Protein AF-A0A523NU94-F1 (afdb_monomer_lite)

Sequence (278 aa):
TSQVTTGNETTGLAQFLGLNNLLTLNTNYVDYTASPQTSATTALGLAGNLTIDFPGATTVVPYAAGDTLTDIAANITAAMAAQNITASVLNENGKFRLTLTDSDGDNFFITDSSTLVSSLNLHTGKIGAAARVGLRADILANPNLLSTAQLSGAATLTVGEFVLAAGDSTGVTALAEAFTKGQSFAAAGALPVVTSRLAGYAASIVSLNSTQAANYEAQFEIQEGYKEAIKARSSAISDVNIDEEMSTLLVLQNAYQAAARVSQAVSQMMDVLVNIIT

Structure (mmCIF, N/CA/C/O backbone):
data_AF-A0A523NU94-F1
#
_entry.id   AF-A0A523NU94-F1
#
loop_
_atom_site.group_PDB
_atom_site.id
_atom_site.type_symbol
_atom_site.label_atom_id
_atom_site.label_alt_id
_atom_site.label_comp_id
_atom_site.label_asym_id
_atom_site.label_entity_id
_atom_site.label_seq_id
_atom_site.pdbx_PDB_ins_code
_atom_site.Cartn_x
_atom_site.Cartn_y
_atom_site.Cartn_z
_atom_site.occupancy
_atom_site.B_iso_or_equiv
_atom_site.auth_seq_id
_atom_site.auth_comp_id
_atom_site.auth_asym_id
_atom_site.auth_atom_id
_atom_site.pdbx_PDB_model_num
ATOM 1 N N . THR A 1 1 ? -6.704 8.327 -14.886 1.00 38.69 1 THR A N 1
ATOM 2 C CA . THR A 1 1 ? -6.511 7.193 -15.812 1.00 38.69 1 THR A CA 1
ATOM 3 C C . THR A 1 1 ? -6.384 7.760 -17.213 1.00 38.69 1 THR A C 1
ATOM 5 O O . THR A 1 1 ? -7.388 8.081 -17.828 1.00 38.69 1 THR A O 1
ATOM 8 N N . SER A 1 2 ? -5.157 8.012 -17.682 1.00 38.06 2 SER A N 1
ATOM 9 C CA . SER A 1 2 ? -4.941 8.570 -19.026 1.00 38.06 2 SER A CA 1
ATOM 10 C C . SER A 1 2 ? -5.245 7.511 -20.084 1.00 38.06 2 SER A C 1
ATOM 12 O O . SER A 1 2 ? -4.411 6.650 -20.349 1.00 38.06 2 SER A O 1
ATOM 14 N N . GLN A 1 3 ? -6.445 7.563 -20.656 1.00 32.72 3 GLN A N 1
ATOM 15 C CA . GLN A 1 3 ? -6.790 6.895 -21.909 1.00 32.72 3 GLN A CA 1
ATOM 16 C C . GLN A 1 3 ? -6.683 7.921 -23.037 1.00 32.72 3 GLN A C 1
ATOM 18 O O . GLN A 1 3 ? -7.242 9.011 -22.937 1.00 32.72 3 GLN A O 1
ATOM 23 N N . VAL A 1 4 ? -5.970 7.571 -24.105 1.00 41.69 4 VAL A N 1
ATOM 24 C CA . VAL A 1 4 ? -5.990 8.312 -25.369 1.00 41.69 4 VAL A CA 1
ATOM 25 C C . VAL A 1 4 ? -6.665 7.393 -26.377 1.00 41.69 4 VAL A C 1
ATOM 27 O O . VAL A 1 4 ? -6.189 6.292 -26.632 1.00 41.69 4 VAL A O 1
ATOM 30 N N . THR A 1 5 ? -7.821 7.809 -26.887 1.00 33.75 5 THR A N 1
ATOM 31 C CA . THR A 1 5 ? -8.601 7.017 -27.847 1.00 33.75 5 THR A CA 1
ATOM 32 C C . THR A 1 5 ? -7.965 7.142 -29.227 1.00 33.75 5 THR A C 1
ATOM 34 O O . THR A 1 5 ? -7.803 8.251 -29.731 1.00 33.75 5 THR A O 1
ATOM 37 N N . THR A 1 6 ? -7.600 6.022 -29.852 1.00 42.88 6 THR A N 1
ATOM 38 C CA . THR A 1 6 ? -7.249 5.967 -31.280 1.00 42.88 6 THR A CA 1
ATOM 39 C C . THR A 1 6 ? -8.109 4.882 -31.930 1.00 42.88 6 THR A C 1
ATOM 41 O O . THR A 1 6 ? -7.807 3.699 -31.828 1.00 42.88 6 THR A O 1
ATOM 44 N N . GLY A 1 7 ? -9.224 5.275 -32.552 1.00 61.69 7 GLY A N 1
ATOM 45 C CA . GLY A 1 7 ? -10.214 4.333 -33.094 1.00 61.69 7 GLY A CA 1
ATOM 46 C C . GLY A 1 7 ? -11.095 3.678 -32.017 1.00 61.69 7 GLY A C 1
ATOM 47 O O . GLY A 1 7 ? -11.402 4.306 -31.009 1.00 61.69 7 GLY A O 1
ATOM 48 N N . ASN A 1 8 ? -11.514 2.426 -32.244 1.00 42.25 8 ASN A N 1
ATOM 49 C CA . ASN A 1 8 ? -12.409 1.662 -31.355 1.00 42.25 8 ASN A CA 1
ATOM 50 C C . ASN A 1 8 ? -11.689 0.892 -30.228 1.00 42.25 8 ASN A C 1
ATOM 52 O O . ASN A 1 8 ? -12.353 0.275 -29.399 1.00 42.25 8 ASN A O 1
ATOM 56 N N . GLU A 1 9 ? -10.357 0.915 -30.184 1.00 44.19 9 GLU A N 1
ATOM 57 C CA . GLU A 1 9 ? -9.555 0.162 -29.215 1.00 44.19 9 GLU A CA 1
ATOM 58 C C . GLU A 1 9 ? -9.042 1.097 -28.113 1.00 44.19 9 GLU A C 1
ATOM 60 O O . GLU A 1 9 ? -8.291 2.051 -28.347 1.00 44.19 9 GLU A O 1
ATOM 65 N N . THR A 1 10 ? -9.452 0.824 -26.876 1.00 44.56 10 THR A N 1
ATOM 66 C CA . THR A 1 10 ? -8.999 1.580 -25.707 1.00 44.56 10 THR A CA 1
ATOM 67 C C . THR A 1 10 ? -7.648 1.033 -25.272 1.00 44.56 10 THR A C 1
ATOM 69 O O . THR A 1 10 ? -7.568 0.080 -24.501 1.00 44.56 10 THR A O 1
ATOM 72 N N . THR A 1 11 ? -6.574 1.626 -25.786 1.00 51.62 11 THR A N 1
ATOM 73 C CA . THR A 1 11 ? -5.218 1.111 -25.576 1.00 51.62 11 THR A CA 1
ATOM 74 C C . THR A 1 11 ? -4.423 2.001 -24.618 1.00 51.62 11 THR A C 1
ATOM 76 O O . THR A 1 11 ? -4.582 3.221 -24.603 1.00 51.62 11 THR A O 1
ATOM 79 N N . GLY A 1 12 ? -3.592 1.401 -23.758 1.00 53.06 12 GLY A N 1
ATOM 80 C CA . GLY A 1 12 ? -2.802 2.138 -22.765 1.00 53.06 12 GLY A CA 1
ATOM 81 C C . GLY A 1 12 ? -1.677 2.980 -23.387 1.00 53.06 12 GLY A C 1
ATOM 82 O O . GLY A 1 12 ? -1.225 2.707 -24.497 1.00 53.06 12 GLY A O 1
ATOM 83 N N . LEU A 1 13 ? -1.163 3.970 -22.644 1.00 55.19 13 LEU A N 1
ATOM 84 C CA . LEU A 1 13 ? -0.061 4.855 -23.071 1.00 55.19 13 LEU A CA 1
ATOM 85 C C . LEU A 1 13 ? 1.178 4.086 -23.577 1.00 55.19 13 LEU A C 1
ATOM 87 O O . LEU A 1 13 ? 1.824 4.515 -24.528 1.00 55.19 13 LEU A O 1
ATOM 91 N N . ALA A 1 14 ? 1.485 2.931 -22.977 1.00 53.50 14 ALA A N 1
ATOM 92 C CA . ALA A 1 14 ? 2.587 2.072 -23.407 1.00 53.50 14 ALA A CA 1
ATOM 93 C C . ALA A 1 14 ? 2.363 1.481 -24.808 1.00 53.50 14 ALA A C 1
ATOM 95 O O . ALA A 1 14 ? 3.312 1.361 -25.572 1.00 53.50 14 ALA A O 1
ATOM 96 N N . GLN A 1 15 ? 1.122 1.178 -25.190 1.00 49.94 15 GLN A N 1
ATOM 97 C CA . GLN A 1 15 ? 0.826 0.682 -26.531 1.00 49.94 15 GLN A CA 1
ATOM 98 C C . GLN A 1 15 ? 0.789 1.806 -27.569 1.00 49.94 15 GLN A C 1
ATOM 100 O O . GLN A 1 15 ? 1.246 1.604 -28.689 1.00 49.94 15 GLN A O 1
ATOM 105 N N . PHE A 1 16 ? 0.342 3.004 -27.180 1.00 52.06 16 PHE A N 1
ATOM 106 C CA . PHE A 1 16 ? 0.423 4.200 -28.026 1.00 52.06 16 PHE A CA 1
ATOM 107 C C . PHE A 1 16 ? 1.875 4.576 -28.367 1.00 52.06 16 PHE A C 1
ATOM 109 O O . PHE A 1 16 ? 2.172 4.971 -29.489 1.00 52.06 16 PHE A O 1
ATOM 116 N N . LEU A 1 17 ? 2.794 4.409 -27.412 1.00 57.19 17 LEU A N 1
ATOM 117 C CA . LEU A 1 17 ? 4.222 4.678 -27.601 1.00 57.19 17 LEU A CA 1
ATOM 118 C C . LEU A 1 17 ? 5.015 3.464 -28.133 1.00 57.19 17 LEU A C 1
ATOM 120 O O . LEU A 1 17 ? 6.237 3.540 -28.224 1.00 57.19 17 LEU A O 1
ATOM 124 N N . GLY A 1 18 ? 4.362 2.334 -28.443 1.00 59.22 18 GLY A N 1
ATOM 125 C CA . GLY A 1 18 ? 5.040 1.101 -28.880 1.00 59.22 18 GLY A CA 1
ATOM 126 C C . GLY A 1 18 ? 5.925 0.437 -27.811 1.00 59.22 18 GLY A C 1
ATOM 127 O O . GLY A 1 18 ? 6.697 -0.471 -28.109 1.00 59.22 18 GLY A O 1
ATOM 128 N N . LEU A 1 19 ? 5.808 0.860 -26.551 1.00 64.69 19 LEU A N 1
ATOM 129 C CA . LEU A 1 19 ? 6.608 0.409 -25.410 1.00 64.69 19 LEU A CA 1
ATOM 130 C C . LEU A 1 19 ? 6.111 -0.900 -24.779 1.00 64.69 19 LEU A C 1
ATOM 132 O O . LEU A 1 19 ? 6.750 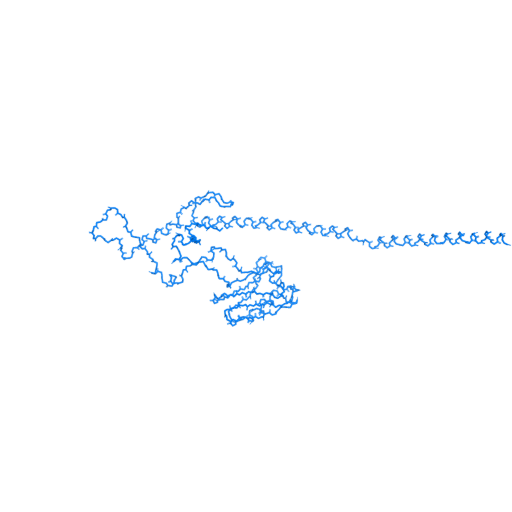-1.382 -23.849 1.00 64.69 19 LEU A O 1
ATOM 136 N N . ASN A 1 20 ? 5.032 -1.513 -25.281 1.00 56.62 20 ASN A N 1
ATOM 137 C CA . ASN A 1 20 ? 4.560 -2.834 -24.822 1.00 56.62 20 ASN A CA 1
ATOM 138 C C . ASN A 1 20 ? 5.626 -3.939 -24.940 1.00 56.62 20 ASN A C 1
ATOM 140 O O . ASN A 1 20 ? 5.572 -4.930 -24.219 1.00 56.62 20 ASN A O 1
ATOM 144 N N . ASN A 1 21 ? 6.611 -3.761 -25.826 1.00 64.31 21 ASN A N 1
ATOM 145 C CA . ASN A 1 21 ? 7.736 -4.682 -25.989 1.00 64.31 21 ASN A CA 1
ATOM 146 C C . ASN A 1 21 ? 8.936 -4.355 -25.088 1.00 64.31 21 ASN A C 1
ATOM 148 O O . ASN A 1 21 ? 9.977 -4.994 -25.208 1.00 64.31 21 ASN A O 1
ATOM 152 N N . LEU A 1 22 ? 8.821 -3.383 -24.185 1.00 69.81 22 LEU A N 1
ATOM 153 C CA . LEU A 1 22 ? 9.871 -3.038 -23.227 1.00 69.81 22 LEU A CA 1
ATOM 154 C C . LEU A 1 22 ? 9.325 -3.027 -21.800 1.00 69.81 22 LEU A C 1
ATOM 156 O O . LEU A 1 22 ? 9.913 -3.639 -20.915 1.00 69.81 22 LEU A O 1
ATOM 160 N N . LEU A 1 23 ? 8.188 -2.369 -21.588 1.00 71.06 23 LEU A N 1
ATOM 161 C CA . LEU A 1 23 ? 7.597 -2.159 -20.276 1.00 71.06 23 LEU A CA 1
ATOM 162 C C . LEU A 1 23 ? 6.360 -3.039 -20.096 1.00 71.06 23 LEU A C 1
ATOM 164 O O . LEU A 1 23 ? 5.432 -2.985 -20.903 1.00 71.06 23 LEU A O 1
ATOM 168 N N . THR A 1 24 ? 6.323 -3.805 -19.011 1.00 68.69 24 THR A N 1
ATOM 169 C CA . THR A 1 24 ? 5.153 -4.586 -18.594 1.00 68.69 24 THR A CA 1
ATOM 170 C C . THR A 1 24 ? 4.514 -3.939 -17.376 1.00 68.69 24 THR A C 1
ATOM 172 O O . THR A 1 24 ? 5.216 -3.539 -16.448 1.00 68.69 24 THR A O 1
ATOM 175 N N . LEU A 1 25 ? 3.183 -3.857 -17.356 1.00 62.28 25 LEU A N 1
ATOM 176 C CA . LEU A 1 25 ? 2.439 -3.502 -16.150 1.00 62.28 25 LEU A CA 1
ATOM 177 C C . LEU A 1 25 ? 2.167 -4.776 -15.360 1.00 62.28 25 LEU A C 1
ATOM 179 O O . LEU A 1 25 ? 1.301 -5.568 -15.722 1.00 62.28 25 LEU A O 1
ATOM 183 N N . ASN A 1 26 ? 2.918 -4.961 -14.286 1.00 59.03 26 ASN A N 1
ATOM 184 C CA . ASN A 1 26 ? 2.778 -6.090 -13.396 1.00 59.03 26 ASN A CA 1
ATOM 185 C C . ASN A 1 26 ? 1.606 -5.833 -12.438 1.00 59.03 26 ASN A C 1
ATOM 187 O O . ASN A 1 26 ? 1.737 -5.139 -11.426 1.00 59.03 26 ASN A O 1
ATOM 191 N N . THR A 1 27 ? 0.415 -6.319 -12.782 1.00 60.12 27 THR A N 1
ATOM 192 C CA . THR A 1 27 ? -0.725 -6.374 -11.855 1.00 60.12 27 THR A CA 1
ATOM 193 C C . THR A 1 27 ? -0.701 -7.701 -11.115 1.00 60.12 27 THR A C 1
ATOM 195 O O . THR A 1 27 ? -1.614 -8.509 -11.260 1.00 60.12 27 THR A O 1
ATOM 198 N N . ASN A 1 28 ? 0.367 -7.928 -10.358 1.00 70.06 28 ASN A N 1
ATOM 199 C CA . ASN A 1 28 ? 0.502 -9.147 -9.580 1.00 70.06 28 ASN A CA 1
ATOM 200 C C . ASN A 1 28 ? -0.199 -8.988 -8.231 1.00 70.06 28 ASN A C 1
ATOM 202 O O . ASN A 1 28 ? -0.085 -7.952 -7.570 1.00 70.06 28 ASN A O 1
ATOM 206 N N . TYR A 1 29 ? -0.937 -10.023 -7.848 1.00 81.38 29 TYR A N 1
ATOM 207 C CA . TYR A 1 29 ? -1.581 -10.201 -6.548 1.00 81.38 29 TYR A CA 1
ATOM 208 C C . TYR A 1 29 ? -0.678 -11.068 -5.664 1.00 81.38 29 TYR A C 1
ATOM 210 O O . TYR A 1 29 ? -1.108 -12.063 -5.098 1.00 81.38 29 TYR A O 1
ATOM 218 N N . VAL A 1 30 ? 0.601 -10.693 -5.620 1.00 86.19 30 VAL A N 1
ATOM 219 C CA . VAL A 1 30 ? 1.666 -11.395 -4.884 1.00 86.19 30 VAL A CA 1
ATOM 220 C C . VAL A 1 30 ? 1.916 -10.777 -3.515 1.00 86.19 30 VAL A C 1
ATOM 222 O O . VAL A 1 30 ? 2.550 -11.395 -2.676 1.00 86.19 30 VAL A O 1
ATOM 225 N N . ASP A 1 31 ? 1.401 -9.567 -3.281 1.00 89.12 31 ASP A N 1
ATOM 226 C CA . ASP A 1 31 ? 1.551 -8.842 -2.025 1.00 89.12 31 ASP A CA 1
ATOM 227 C C . ASP A 1 31 ? 0.191 -8.389 -1.497 1.00 89.12 31 ASP A C 1
ATOM 229 O O . ASP A 1 31 ? -0.630 -7.829 -2.238 1.00 89.12 31 ASP A O 1
ATOM 233 N N . TYR A 1 32 ? -0.012 -8.544 -0.191 1.00 91.69 32 TYR A N 1
ATOM 234 C CA . TYR A 1 32 ? -1.126 -7.984 0.569 1.00 91.69 32 TYR A CA 1
ATOM 235 C C . TYR A 1 32 ? -0.607 -7.216 1.779 1.00 91.69 32 TYR A C 1
ATOM 237 O O . TYR A 1 32 ? 0.390 -7.572 2.400 1.00 91.69 32 TYR A O 1
ATOM 245 N N . THR A 1 33 ? -1.293 -6.136 2.130 1.00 92.06 33 THR A N 1
ATOM 246 C CA . THR A 1 33 ? -0.928 -5.293 3.262 1.00 92.06 33 THR A CA 1
ATOM 247 C C . THR A 1 33 ? -2.177 -4.756 3.951 1.00 92.06 33 THR A C 1
ATOM 249 O O . THR A 1 33 ? -3.166 -4.431 3.292 1.00 92.06 33 THR A O 1
ATOM 252 N N . ALA A 1 34 ? -2.157 -4.726 5.281 1.00 93.25 34 ALA A N 1
ATOM 253 C CA . ALA A 1 34 ? -3.220 -4.167 6.115 1.00 93.25 34 ALA A CA 1
ATOM 254 C C . ALA A 1 34 ? -3.013 -2.665 6.360 1.00 93.25 34 ALA A C 1
ATOM 256 O O . ALA A 1 34 ? -1.951 -2.128 6.068 1.00 93.25 34 ALA A O 1
ATOM 257 N N . SER A 1 35 ? -3.979 -1.974 6.958 1.00 90.62 35 SER A N 1
ATOM 258 C CA . SER A 1 35 ? -3.769 -0.672 7.607 1.00 90.62 35 SER A CA 1
ATOM 259 C C . SER A 1 35 ? -2.903 -0.814 8.873 1.00 90.62 35 SER A C 1
ATOM 261 O O . SER A 1 35 ? -2.953 -1.862 9.525 1.00 90.62 35 SER A O 1
ATOM 263 N N . PRO A 1 36 ? -2.129 0.220 9.265 1.00 90.56 36 PRO A N 1
ATOM 264 C CA . PRO A 1 36 ? -1.283 0.138 10.447 1.00 90.56 36 PRO A CA 1
ATOM 265 C C . PRO A 1 36 ? -2.132 0.122 11.727 1.00 90.56 36 PRO A C 1
ATOM 267 O O . PRO A 1 36 ? -3.083 0.888 11.867 1.00 90.56 36 PRO A O 1
ATOM 270 N N . GLN A 1 37 ? -1.757 -0.745 12.658 1.00 92.12 37 GLN A N 1
ATOM 271 C CA . GLN A 1 37 ? -2.405 -1.010 13.939 1.00 92.12 37 GLN A CA 1
ATOM 272 C C . GLN A 1 37 ? -1.553 -0.462 15.087 1.00 92.12 37 GLN A C 1
ATOM 274 O O . GLN A 1 37 ? -0.338 -0.296 14.963 1.00 92.12 37 GLN A O 1
ATOM 279 N N . THR A 1 38 ? -2.181 -0.176 16.222 1.00 91.00 38 THR A N 1
ATOM 280 C CA . THR A 1 38 ? -1.512 0.413 17.396 1.00 91.00 38 THR A CA 1
ATOM 281 C C . THR A 1 38 ? -0.678 -0.590 18.194 1.00 91.00 38 THR A C 1
ATOM 283 O O . THR A 1 38 ? 0.173 -0.186 18.980 1.00 91.00 38 THR A O 1
ATOM 286 N N . SER A 1 39 ? -0.900 -1.892 18.005 1.00 92.00 39 SER A N 1
ATOM 287 C CA . SER A 1 39 ? -0.207 -2.961 18.725 1.00 92.00 39 SER A CA 1
ATOM 288 C C . SER A 1 39 ? -0.120 -4.217 17.867 1.00 92.00 39 SER A C 1
ATOM 290 O O . SER A 1 39 ? -1.078 -4.541 17.176 1.00 92.00 39 SER A O 1
ATOM 292 N N . ALA A 1 40 ? 1.004 -4.936 17.936 1.00 93.19 40 ALA A N 1
ATOM 293 C CA . ALA A 1 40 ? 1.177 -6.246 17.299 1.00 93.19 40 ALA A CA 1
ATOM 294 C C . ALA A 1 40 ? 0.760 -7.429 18.190 1.00 93.19 40 ALA A C 1
ATOM 296 O O . ALA A 1 40 ? 0.597 -8.541 17.686 1.00 93.19 40 ALA A O 1
ATOM 297 N N . THR A 1 41 ? 0.635 -7.201 19.501 1.00 93.88 41 THR A N 1
ATOM 298 C CA . THR A 1 41 ? 0.498 -8.241 20.540 1.00 93.88 41 THR A CA 1
ATOM 299 C C . THR A 1 41 ? -0.794 -8.124 21.346 1.00 93.88 41 THR A C 1
ATOM 301 O O . THR A 1 41 ? -1.047 -8.923 22.243 1.00 93.88 41 THR A O 1
ATOM 304 N N . THR A 1 42 ? -1.629 -7.129 21.056 1.00 93.81 42 THR A N 1
ATOM 305 C CA . THR A 1 42 ? -2.980 -7.050 21.613 1.00 93.81 42 THR A CA 1
ATOM 306 C C . THR A 1 42 ? -3.901 -7.927 20.776 1.00 93.81 42 THR A C 1
ATOM 308 O O . THR A 1 42 ? -3.870 -7.855 19.547 1.00 93.81 42 THR A O 1
ATOM 311 N N . ALA A 1 43 ? -4.705 -8.759 21.441 1.00 94.50 43 ALA A N 1
ATOM 312 C CA . ALA A 1 43 ? -5.682 -9.610 20.776 1.00 94.50 43 ALA A CA 1
ATOM 313 C C . ALA A 1 43 ? -6.661 -8.760 19.958 1.00 94.50 43 ALA A C 1
ATOM 315 O O . ALA A 1 43 ? -7.157 -7.737 20.442 1.00 94.50 43 ALA A O 1
ATOM 316 N N . LEU A 1 44 ? -6.947 -9.185 18.728 1.00 90.69 44 LEU A N 1
ATOM 317 C CA . LEU A 1 44 ? -7.818 -8.428 17.826 1.00 90.69 44 LEU A CA 1
ATOM 318 C C . LEU A 1 44 ? -9.301 -8.535 18.204 1.00 90.69 44 LEU A C 1
ATOM 320 O O . LEU A 1 44 ? -10.100 -7.714 17.759 1.00 90.69 44 LEU A O 1
ATOM 324 N N . GLY A 1 45 ? -9.688 -9.536 19.005 1.00 92.44 45 GLY A N 1
ATOM 325 C CA . GLY A 1 45 ? -11.086 -9.760 19.386 1.00 92.44 45 GLY A CA 1
ATOM 326 C C . GLY A 1 45 ? -11.962 -10.274 18.239 1.00 92.44 45 GLY A C 1
ATOM 327 O O . GLY A 1 45 ? -13.186 -10.238 18.339 1.00 92.44 45 GLY A O 1
ATOM 328 N N . LEU A 1 46 ? -11.352 -10.742 17.147 1.00 92.94 46 LEU A N 1
ATOM 329 C CA . LEU A 1 46 ? -12.031 -11.214 15.942 1.00 92.94 46 LEU A CA 1
ATOM 330 C C . LEU A 1 46 ? -11.933 -12.733 15.847 1.00 92.94 46 LEU A C 1
ATOM 332 O O . LEU A 1 46 ? -10.893 -13.298 16.153 1.00 92.94 46 LEU A O 1
ATOM 336 N N . ALA A 1 47 ? -12.986 -13.393 15.376 1.00 95.81 47 ALA A N 1
ATOM 337 C CA . ALA A 1 47 ? -12.963 -14.827 15.107 1.00 95.81 47 ALA A CA 1
ATOM 338 C C . ALA A 1 47 ? -13.574 -15.130 13.737 1.00 95.81 47 ALA A C 1
ATOM 340 O O . ALA A 1 47 ? -14.526 -14.461 13.312 1.00 95.81 47 ALA A O 1
ATOM 341 N N . GLY A 1 48 ? -13.019 -16.124 13.052 1.00 95.94 48 GLY A N 1
ATOM 342 C CA . GLY A 1 48 ? -13.438 -16.513 11.713 1.00 95.94 48 GLY A CA 1
ATOM 343 C C . GLY A 1 48 ? -12.365 -17.302 10.975 1.00 95.94 48 GLY A C 1
ATOM 344 O O . GLY A 1 48 ? -11.415 -17.814 11.568 1.00 95.94 48 GLY A O 1
ATOM 345 N N . ASN A 1 49 ? -12.541 -17.404 9.663 1.00 96.31 49 ASN A N 1
ATOM 346 C CA . ASN A 1 49 ? -11.710 -18.213 8.793 1.00 96.31 49 ASN A CA 1
ATOM 347 C C . ASN A 1 49 ? -11.219 -17.355 7.627 1.00 96.31 49 ASN A C 1
ATOM 349 O O . ASN A 1 49 ? -12.017 -16.894 6.807 1.00 96.31 49 ASN A O 1
ATOM 353 N N . LEU A 1 50 ? -9.901 -17.202 7.521 1.00 96.44 50 LEU A N 1
ATOM 354 C CA . LEU A 1 50 ? -9.258 -16.586 6.370 1.00 96.44 50 LEU A CA 1
ATOM 355 C C . LEU A 1 50 ? -8.998 -17.667 5.317 1.00 96.44 50 LEU A C 1
ATOM 357 O O . LEU A 1 50 ? -8.324 -18.652 5.594 1.00 96.44 50 LEU A O 1
ATOM 361 N N . THR A 1 51 ? -9.535 -17.510 4.116 1.00 96.38 51 THR A N 1
ATOM 362 C CA . THR A 1 51 ? -9.306 -18.424 2.990 1.00 96.38 51 THR A CA 1
ATOM 363 C C . THR A 1 51 ? -8.313 -17.789 2.030 1.00 96.38 51 THR A C 1
ATOM 365 O O . THR A 1 51 ? -8.521 -16.661 1.588 1.00 96.38 51 THR A O 1
ATOM 368 N N . ILE A 1 52 ? -7.232 -18.506 1.736 1.00 95.38 52 ILE A N 1
ATOM 369 C CA . ILE A 1 52 ? -6.200 -18.108 0.782 1.00 95.38 52 ILE A CA 1
ATOM 370 C C . ILE A 1 52 ? -6.318 -19.023 -0.434 1.00 95.38 52 ILE A C 1
ATOM 372 O O . ILE A 1 52 ? -6.097 -20.233 -0.338 1.00 95.38 52 ILE A O 1
ATOM 376 N N . ASP A 1 53 ? -6.686 -18.434 -1.563 1.00 93.62 53 ASP A N 1
ATOM 377 C CA . ASP A 1 53 ? -6.840 -19.099 -2.850 1.00 93.62 53 ASP A CA 1
ATOM 378 C C . ASP A 1 53 ? -5.577 -18.871 -3.683 1.00 93.62 53 ASP A C 1
ATOM 380 O O . ASP A 1 53 ? -5.183 -17.731 -3.921 1.00 93.62 53 ASP A O 1
ATOM 384 N N . PHE A 1 54 ? -4.945 -19.940 -4.150 1.00 90.50 54 PHE A N 1
ATOM 385 C CA . PHE A 1 54 ? -3.737 -19.900 -4.977 1.00 90.50 54 PHE A CA 1
ATOM 386 C C . PHE A 1 54 ? -3.904 -20.862 -6.167 1.00 90.50 54 PHE A C 1
ATOM 388 O O . PHE A 1 54 ? -4.894 -21.600 -6.229 1.00 90.50 54 PHE A O 1
ATOM 395 N N . PRO A 1 55 ? -3.014 -20.856 -7.175 1.00 84.75 55 PRO A N 1
ATOM 396 C CA . PRO A 1 55 ? -3.229 -21.636 -8.388 1.00 84.75 55 PRO A CA 1
ATOM 397 C C . PRO A 1 55 ? -3.447 -23.131 -8.096 1.00 84.75 55 PRO A C 1
ATOM 399 O O . PRO A 1 55 ? -2.546 -23.846 -7.669 1.00 84.75 55 PRO A O 1
ATOM 402 N N . GLY A 1 56 ? -4.670 -23.608 -8.343 1.00 84.88 56 GLY A N 1
ATOM 403 C CA . GLY A 1 56 ? -5.037 -25.023 -8.235 1.00 84.88 56 GLY A CA 1
ATOM 404 C C . GLY A 1 56 ? -5.473 -25.516 -6.851 1.00 84.88 56 GLY A C 1
ATOM 405 O O . GLY A 1 56 ? -5.875 -26.677 -6.760 1.00 84.88 56 GLY A O 1
ATOM 406 N N . ALA A 1 57 ? -5.448 -24.688 -5.799 1.00 92.12 57 ALA A N 1
ATOM 407 C CA . ALA A 1 57 ? -5.906 -25.084 -4.465 1.00 92.12 57 ALA A CA 1
ATOM 408 C C . ALA A 1 57 ? -6.247 -23.887 -3.558 1.00 92.12 57 ALA A C 1
ATOM 410 O O . ALA A 1 57 ? -5.996 -22.728 -3.874 1.00 92.12 57 ALA A O 1
ATOM 411 N N . THR A 1 58 ? -6.851 -24.188 -2.410 1.00 94.56 58 THR A N 1
ATOM 412 C CA . THR A 1 58 ? -7.292 -23.202 -1.417 1.00 94.56 58 THR A CA 1
ATOM 413 C C . THR A 1 58 ? -6.904 -23.691 -0.031 1.00 94.56 58 THR A C 1
ATOM 415 O O . THR A 1 58 ? -7.043 -24.884 0.250 1.00 94.56 58 THR A O 1
ATOM 418 N N . THR A 1 59 ? -6.468 -22.806 0.858 1.00 96.69 59 THR A N 1
ATOM 419 C CA . THR A 1 59 ? -6.191 -23.151 2.260 1.00 96.69 59 THR A CA 1
ATOM 420 C C . THR A 1 59 ? -6.942 -22.234 3.202 1.00 96.69 59 THR A C 1
ATOM 422 O O . THR A 1 59 ? -6.991 -21.024 3.010 1.00 96.69 59 THR A O 1
ATOM 425 N N . VAL A 1 60 ? -7.530 -22.830 4.236 1.00 96.56 60 VAL A N 1
ATOM 426 C CA . VAL A 1 60 ? -8.268 -22.113 5.271 1.00 96.56 60 VAL A CA 1
ATOM 427 C C . VAL A 1 60 ? -7.392 -21.984 6.510 1.00 96.56 60 VAL A C 1
ATOM 429 O O . VAL A 1 60 ? -6.968 -22.986 7.084 1.00 96.56 60 VAL A O 1
ATOM 432 N N . VAL A 1 61 ? -7.158 -20.748 6.933 1.00 96.56 61 VAL A N 1
ATOM 433 C CA . VAL A 1 61 ? -6.431 -20.378 8.145 1.00 96.56 61 VAL A CA 1
ATOM 434 C C . VAL A 1 61 ? -7.442 -19.827 9.157 1.00 96.56 61 VAL A C 1
ATOM 436 O O . VAL A 1 61 ? -7.950 -18.717 8.977 1.00 96.56 61 VAL A O 1
ATOM 439 N N . PRO A 1 62 ? -7.802 -20.592 10.202 1.00 96.06 62 PRO A N 1
ATOM 440 C CA . PRO A 1 62 ? -8.683 -20.091 11.246 1.00 96.06 62 PRO A CA 1
ATOM 441 C C . PRO A 1 62 ? -7.967 -19.034 12.092 1.00 96.06 62 PRO A C 1
ATOM 443 O O . PRO A 1 62 ? -6.759 -19.121 12.318 1.00 96.06 62 PRO A O 1
ATOM 446 N N . TYR A 1 63 ? -8.732 -18.070 12.591 1.00 95.69 63 TYR A N 1
ATOM 447 C CA . TYR A 1 63 ? -8.284 -17.107 13.589 1.00 95.69 63 TYR A CA 1
ATOM 448 C C . TYR A 1 63 ? -9.340 -16.965 14.692 1.00 95.69 63 TYR A C 1
ATOM 450 O O . TYR A 1 63 ? -10.551 -17.033 14.449 1.00 95.69 63 TYR A O 1
ATOM 458 N N . ALA A 1 64 ? -8.882 -16.800 15.926 1.00 96.00 64 ALA A N 1
ATOM 459 C CA . ALA A 1 64 ? -9.698 -16.752 17.130 1.00 96.00 64 ALA A CA 1
ATOM 460 C C . ALA A 1 64 ? -9.622 -15.382 17.813 1.00 96.00 64 ALA A C 1
ATOM 462 O O . ALA A 1 64 ? -8.670 -14.629 17.642 1.00 96.00 64 ALA A O 1
ATOM 463 N N . ALA A 1 65 ? -10.605 -15.081 18.670 1.00 94.06 65 ALA A N 1
ATOM 464 C CA . ALA A 1 65 ? -10.707 -13.780 19.339 1.00 94.06 65 ALA A CA 1
ATOM 465 C C . ALA A 1 65 ? -9.483 -13.417 20.202 1.00 94.06 65 ALA A C 1
ATOM 467 O O . ALA A 1 65 ? -9.253 -12.237 20.462 1.00 94.06 65 ALA A O 1
ATOM 468 N N . GLY A 1 66 ? -8.718 -14.418 20.647 1.00 93.94 66 GLY A N 1
ATOM 469 C CA . GLY A 1 66 ? -7.476 -14.233 21.395 1.00 93.94 66 GLY A CA 1
ATOM 470 C C . GLY A 1 66 ? -6.244 -13.968 20.528 1.00 93.94 66 GLY A C 1
ATOM 471 O O . GLY A 1 66 ? -5.220 -13.574 21.079 1.00 93.94 66 GLY A O 1
ATOM 472 N N . ASP A 1 67 ? -6.332 -14.153 19.211 1.00 96.25 67 ASP A N 1
ATOM 473 C CA . ASP A 1 67 ? -5.180 -14.051 18.324 1.00 96.25 67 ASP A CA 1
ATOM 474 C C . ASP A 1 67 ? -4.763 -12.591 18.132 1.00 96.25 67 ASP A C 1
ATOM 476 O O . ASP A 1 67 ? -5.578 -11.677 17.933 1.00 96.25 67 ASP A O 1
ATOM 480 N N . THR A 1 68 ? -3.456 -12.377 18.186 1.00 96.62 68 THR A N 1
ATOM 481 C CA . THR A 1 68 ? -2.809 -11.099 17.895 1.00 96.62 68 THR A CA 1
ATOM 482 C C . THR A 1 68 ? -2.428 -11.014 16.414 1.00 96.62 68 THR A C 1
ATOM 484 O O . THR A 1 68 ? -2.455 -12.007 15.687 1.00 96.62 68 THR A O 1
ATOM 487 N N . LEU A 1 69 ? -2.000 -9.837 15.937 1.00 95.00 69 LEU A N 1
ATOM 488 C CA . LEU A 1 69 ? -1.428 -9.716 14.584 1.00 95.00 69 LEU A CA 1
ATOM 489 C C . LEU A 1 69 ? -0.226 -10.639 14.377 1.00 95.00 69 LEU A C 1
ATOM 491 O O . LEU A 1 69 ? -0.024 -11.145 13.274 1.00 95.00 69 LEU A O 1
ATOM 495 N N . THR A 1 70 ? 0.562 -10.847 15.431 1.00 96.25 70 THR A N 1
ATOM 496 C CA . THR A 1 70 ? 1.738 -11.720 15.391 1.00 96.25 70 THR A CA 1
ATOM 497 C C . THR A 1 70 ? 1.321 -13.182 15.258 1.00 96.25 70 THR A C 1
ATOM 499 O O . THR A 1 70 ? 1.896 -13.901 14.442 1.00 96.25 70 THR A O 1
ATOM 502 N N . ASP A 1 71 ? 0.284 -13.601 15.987 1.00 96.69 71 ASP A N 1
ATOM 503 C CA . ASP A 1 71 ? -0.246 -14.967 15.903 1.00 96.69 71 ASP A CA 1
ATOM 504 C C . ASP A 1 71 ? -0.850 -15.237 14.526 1.00 96.69 71 ASP A C 1
ATOM 506 O O . ASP A 1 71 ? -0.556 -16.257 13.910 1.00 96.69 71 ASP A O 1
ATOM 510 N N . ILE A 1 72 ? -1.618 -14.287 13.984 1.00 95.50 72 ILE A N 1
ATOM 511 C CA . ILE A 1 72 ? -2.192 -14.405 12.638 1.00 95.50 72 ILE A CA 1
ATOM 512 C C . ILE A 1 72 ? -1.086 -14.507 11.579 1.00 95.50 72 ILE A C 1
ATOM 514 O O . ILE A 1 72 ? -1.160 -15.370 10.704 1.00 95.50 72 ILE A O 1
ATOM 518 N N . ALA A 1 73 ? -0.036 -13.683 11.662 1.00 96.62 73 ALA A N 1
ATOM 519 C CA . ALA A 1 73 ? 1.101 -13.765 10.744 1.00 96.62 73 ALA A CA 1
ATOM 520 C C . ALA A 1 73 ? 1.819 -15.126 10.828 1.00 96.62 73 ALA A C 1
ATOM 522 O O . ALA A 1 73 ? 2.143 -15.735 9.804 1.00 96.62 73 ALA A O 1
ATOM 523 N N . ALA A 1 74 ? 2.031 -15.637 12.043 1.00 97.25 74 ALA A N 1
ATOM 524 C CA . ALA A 1 74 ? 2.645 -16.942 12.254 1.00 97.25 74 ALA A CA 1
ATOM 525 C C . ALA A 1 74 ? 1.768 -18.082 11.710 1.00 97.25 74 ALA A C 1
ATOM 527 O O . ALA A 1 74 ? 2.271 -18.950 10.996 1.00 97.25 74 ALA A O 1
ATOM 528 N N . ASN A 1 75 ? 0.460 -18.047 11.979 1.00 96.31 75 ASN A N 1
ATOM 529 C CA . ASN A 1 75 ? -0.499 -19.055 11.527 1.00 96.31 75 ASN A CA 1
ATOM 530 C C . ASN A 1 75 ? -0.593 -19.104 9.998 1.00 96.31 75 ASN A C 1
ATOM 532 O O . ASN A 1 75 ? -0.576 -20.192 9.423 1.00 96.31 75 ASN A O 1
ATOM 536 N N . ILE A 1 76 ? -0.633 -17.945 9.331 1.00 96.25 76 ILE A N 1
ATOM 537 C CA . ILE A 1 76 ? -0.639 -17.873 7.863 1.00 96.25 76 ILE A CA 1
ATOM 538 C C . ILE A 1 76 ? 0.666 -18.436 7.294 1.00 96.25 76 ILE A C 1
ATOM 540 O O . ILE A 1 76 ? 0.625 -19.287 6.408 1.00 96.25 76 ILE A O 1
ATOM 544 N N . THR A 1 77 ? 1.816 -18.018 7.828 1.00 96.56 77 THR A N 1
ATOM 545 C CA . THR A 1 77 ? 3.128 -18.503 7.365 1.00 96.56 77 THR A CA 1
ATOM 546 C C . THR A 1 77 ? 3.262 -20.013 7.542 1.00 96.56 77 THR A C 1
ATOM 548 O O . THR A 1 77 ? 3.746 -20.702 6.650 1.00 96.56 77 THR A O 1
ATOM 551 N N . ALA A 1 78 ? 2.803 -20.550 8.674 1.00 96.62 78 ALA A N 1
ATOM 552 C CA . ALA A 1 78 ? 2.829 -21.984 8.931 1.00 96.62 78 ALA A CA 1
ATOM 553 C C . ALA A 1 78 ? 1.901 -22.754 7.978 1.00 96.62 78 ALA A C 1
ATOM 555 O O . ALA A 1 78 ? 2.305 -23.776 7.425 1.00 96.62 78 ALA A O 1
ATOM 556 N N . ALA A 1 79 ? 0.680 -22.259 7.758 1.00 94.94 79 ALA A N 1
ATOM 557 C CA . ALA A 1 79 ? -0.283 -22.892 6.862 1.00 94.94 79 ALA A CA 1
ATOM 558 C C . ALA A 1 79 ? 0.171 -22.860 5.395 1.00 94.94 79 ALA A C 1
ATOM 560 O O . ALA A 1 79 ? -0.137 -23.786 4.647 1.00 94.94 79 ALA A O 1
ATOM 561 N N . MET A 1 80 ? 0.912 -21.823 4.993 1.00 94.94 80 MET A N 1
ATOM 562 C CA . MET A 1 80 ? 1.269 -21.570 3.597 1.00 94.94 80 MET A CA 1
ATOM 563 C C . MET A 1 80 ? 2.739 -21.796 3.248 1.00 94.94 80 MET A C 1
ATOM 565 O O . MET A 1 80 ? 3.151 -21.513 2.125 1.00 94.94 80 MET A O 1
ATOM 569 N N . ALA A 1 81 ? 3.513 -22.398 4.154 1.00 92.88 81 ALA A N 1
ATOM 570 C CA . ALA A 1 81 ? 4.933 -22.680 3.950 1.00 92.88 81 ALA A CA 1
ATOM 571 C C . ALA A 1 81 ? 5.227 -23.482 2.666 1.00 92.88 81 ALA A C 1
ATOM 573 O O . ALA A 1 81 ? 6.253 -23.264 2.034 1.00 92.88 81 ALA A O 1
ATOM 574 N N . ALA A 1 82 ? 4.329 -24.388 2.258 1.00 90.56 82 ALA A N 1
ATOM 575 C CA . ALA A 1 82 ? 4.486 -25.181 1.032 1.00 90.56 82 ALA A CA 1
ATOM 576 C C . ALA A 1 82 ? 4.308 -24.367 -0.263 1.00 90.56 82 ALA A C 1
ATOM 578 O O . ALA A 1 82 ? 4.762 -24.800 -1.317 1.00 90.56 82 ALA A O 1
ATOM 579 N N . GLN A 1 83 ? 3.649 -23.210 -0.173 1.00 91.00 83 GLN A N 1
ATOM 580 C CA . GLN A 1 83 ? 3.355 -22.314 -1.290 1.00 91.00 83 GLN A CA 1
ATOM 581 C C . GLN A 1 83 ? 4.242 -21.064 -1.285 1.00 91.00 83 GLN A C 1
ATOM 583 O O . GLN A 1 83 ? 3.939 -20.135 -2.013 1.00 91.00 83 GLN A O 1
ATOM 588 N N . ASN A 1 84 ? 5.263 -20.997 -0.419 1.00 92.31 84 ASN A N 1
ATOM 589 C CA . ASN A 1 84 ? 6.159 -19.841 -0.267 1.00 92.31 84 ASN A CA 1
ATOM 590 C C . ASN A 1 84 ? 5.464 -18.485 0.003 1.00 92.31 84 ASN A C 1
ATOM 592 O O . ASN A 1 84 ? 6.090 -17.425 -0.106 1.00 92.31 84 ASN A O 1
ATOM 596 N N . ILE A 1 85 ? 4.208 -18.517 0.466 1.00 94.12 85 ILE A N 1
ATOM 597 C CA . ILE A 1 85 ? 3.485 -17.346 0.963 1.00 94.12 85 ILE A CA 1
ATOM 598 C C . ILE A 1 85 ? 3.855 -17.153 2.431 1.00 94.12 85 ILE A C 1
ATOM 600 O O . ILE A 1 85 ? 3.593 -18.003 3.285 1.00 94.12 85 ILE A O 1
ATOM 604 N N . THR A 1 86 ? 4.448 -16.006 2.736 1.00 94.88 86 THR A N 1
ATOM 605 C CA . THR A 1 86 ? 4.861 -15.642 4.093 1.00 94.88 86 THR A CA 1
ATOM 606 C C . THR A 1 86 ? 4.076 -14.437 4.575 1.00 94.88 86 THR A C 1
ATOM 608 O O . THR A 1 86 ? 3.809 -13.515 3.808 1.00 94.88 86 THR A O 1
ATOM 611 N N . ALA A 1 87 ? 3.705 -14.437 5.852 1.00 96.25 87 ALA A N 1
ATOM 612 C CA . ALA A 1 87 ? 3.065 -13.310 6.508 1.00 96.25 87 ALA A CA 1
ATOM 613 C C . ALA A 1 87 ? 3.966 -12.783 7.627 1.00 96.25 87 ALA A C 1
ATOM 615 O O . ALA A 1 87 ? 4.519 -13.541 8.421 1.00 96.25 87 ALA A O 1
ATOM 616 N N . SER A 1 88 ? 4.114 -11.469 7.707 1.00 95.06 88 SER A N 1
ATOM 617 C CA . SER A 1 88 ? 4.956 -10.811 8.701 1.00 95.06 88 SER A CA 1
ATOM 618 C C . SER A 1 88 ? 4.297 -9.553 9.244 1.00 95.06 88 SER A C 1
ATOM 620 O O . SER A 1 88 ? 3.402 -8.974 8.628 1.00 95.06 88 SER A O 1
ATOM 622 N N . VAL A 1 89 ? 4.733 -9.143 10.434 1.00 95.44 89 VAL A N 1
ATOM 623 C CA . VAL A 1 89 ? 4.315 -7.886 11.050 1.00 95.44 89 VAL A CA 1
ATOM 624 C C . VAL A 1 89 ? 5.463 -6.891 10.941 1.00 95.44 89 VAL A C 1
ATOM 626 O O . VAL A 1 89 ? 6.498 -7.050 11.588 1.00 95.44 89 VAL A O 1
ATOM 629 N N . LEU A 1 90 ? 5.276 -5.854 10.129 1.00 91.81 90 LEU A N 1
ATOM 630 C CA . LEU A 1 90 ? 6.229 -4.763 9.975 1.00 91.81 90 LEU A CA 1
ATOM 631 C C . LEU A 1 90 ? 5.983 -3.691 11.043 1.00 91.81 90 LEU A C 1
ATOM 633 O O . LEU A 1 90 ? 4.843 -3.279 11.255 1.00 91.81 90 LEU A O 1
ATOM 637 N N . ASN A 1 91 ? 7.049 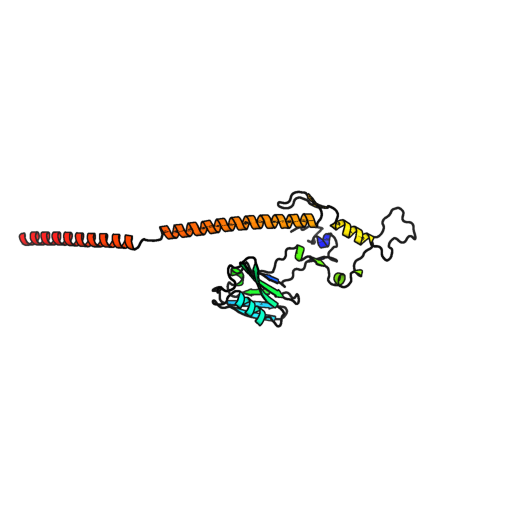-3.218 11.691 1.00 91.31 91 ASN A N 1
ATOM 638 C CA . ASN A 1 91 ? 7.000 -2.056 12.579 1.00 91.31 91 ASN A CA 1
ATOM 639 C C . ASN A 1 91 ? 7.386 -0.791 11.800 1.00 91.31 91 ASN A C 1
ATOM 641 O O . ASN A 1 91 ? 8.510 -0.668 11.314 1.00 91.31 91 ASN A O 1
ATOM 645 N N . GLU A 1 92 ? 6.453 0.151 11.718 1.00 84.31 92 GLU A N 1
ATOM 646 C CA . GLU A 1 92 ? 6.598 1.446 11.066 1.00 84.31 92 GLU A CA 1
ATOM 647 C C . GLU A 1 92 ? 6.388 2.550 12.113 1.00 84.31 92 GLU A C 1
ATOM 649 O O . GLU A 1 92 ? 5.261 2.965 12.389 1.00 84.31 92 GLU A O 1
ATOM 654 N N . ASN A 1 93 ? 7.480 3.029 12.717 1.00 81.38 93 ASN A N 1
ATOM 655 C CA . ASN A 1 93 ? 7.462 4.141 13.677 1.00 81.38 93 ASN A CA 1
ATOM 656 C C . ASN A 1 93 ? 6.499 3.925 14.870 1.00 81.38 93 ASN A C 1
ATOM 658 O O . ASN A 1 93 ? 5.763 4.830 15.262 1.00 81.38 93 ASN A O 1
ATOM 662 N N . GLY A 1 94 ? 6.471 2.709 15.429 1.00 83.50 94 GLY A N 1
ATOM 663 C CA . GLY A 1 94 ? 5.623 2.366 16.577 1.00 83.50 94 GLY A CA 1
ATOM 664 C C . GLY A 1 94 ? 4.193 1.952 16.219 1.00 83.50 94 GLY A C 1
ATOM 665 O O . GLY A 1 94 ? 3.435 1.589 17.116 1.00 83.50 94 GLY A O 1
ATOM 666 N N . LYS A 1 95 ? 3.828 1.958 14.931 1.00 89.56 95 LYS A N 1
ATOM 667 C CA . LYS A 1 95 ? 2.637 1.270 14.421 1.00 89.56 95 LYS A CA 1
ATOM 668 C C . LYS A 1 95 ? 3.044 -0.060 13.780 1.00 89.56 95 LYS A C 1
ATOM 670 O O . LYS A 1 95 ? 4.165 -0.208 13.300 1.00 89.56 95 LYS A O 1
ATOM 675 N N . PHE A 1 96 ? 2.135 -1.025 13.761 1.00 93.00 96 PHE A N 1
ATOM 676 C CA . PHE A 1 96 ? 2.400 -2.386 13.294 1.00 93.00 96 PHE A CA 1
ATOM 677 C C . PHE A 1 96 ? 1.465 -2.770 12.159 1.00 93.00 96 PHE A C 1
ATOM 679 O O . PHE A 1 96 ? 0.265 -2.525 12.243 1.00 93.00 96 PHE A O 1
ATOM 686 N N . 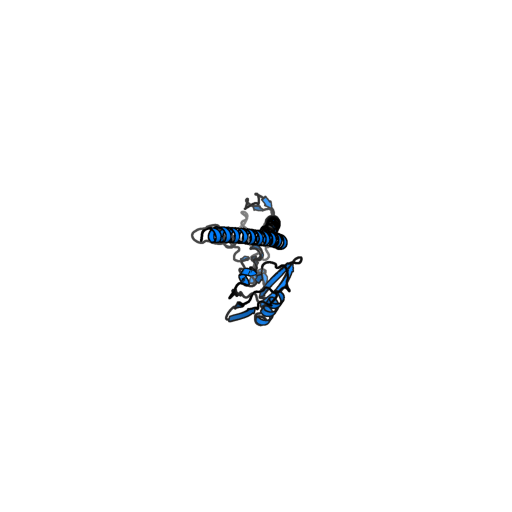ARG A 1 97 ? 1.976 -3.395 11.104 1.00 92.94 97 ARG A N 1
ATOM 687 C CA . ARG A 1 97 ? 1.172 -3.747 9.931 1.00 92.94 97 ARG A CA 1
ATOM 688 C C . ARG A 1 97 ? 1.415 -5.180 9.503 1.00 92.94 97 ARG A C 1
ATOM 690 O O . ARG A 1 97 ? 2.561 -5.583 9.353 1.00 92.94 97 ARG A O 1
ATOM 697 N N . LEU A 1 98 ? 0.334 -5.915 9.256 1.00 93.88 98 LEU A N 1
ATOM 698 C CA . LEU A 1 98 ? 0.397 -7.232 8.634 1.00 93.88 98 LEU A CA 1
ATOM 699 C C . LEU A 1 98 ? 0.693 -7.090 7.135 1.00 93.88 98 LEU A C 1
ATOM 701 O O . LEU A 1 98 ? -0.004 -6.358 6.424 1.00 93.88 98 LEU A O 1
ATOM 705 N N . THR A 1 99 ? 1.703 -7.808 6.664 1.00 93.25 99 THR A N 1
ATOM 706 C CA . THR A 1 99 ? 2.080 -7.927 5.252 1.00 93.25 99 THR A CA 1
ATOM 707 C C . THR A 1 99 ? 2.171 -9.393 4.874 1.00 93.25 99 THR A C 1
ATOM 709 O O . THR A 1 99 ? 2.707 -10.179 5.650 1.00 93.25 99 THR A O 1
ATOM 712 N N . LEU A 1 100 ? 1.655 -9.758 3.704 1.00 93.81 100 LEU A N 1
ATOM 713 C CA . LEU A 1 100 ? 1.783 -11.091 3.129 1.00 93.81 100 LEU A CA 1
ATOM 714 C C . LEU A 1 100 ? 2.450 -10.969 1.766 1.00 93.81 100 LEU A C 1
ATOM 716 O O . LEU A 1 100 ? 2.052 -10.098 0.994 1.00 93.81 100 LEU A O 1
ATOM 720 N N . THR A 1 101 ? 3.387 -11.861 1.473 1.00 92.06 101 THR A N 1
ATOM 721 C CA . THR A 1 101 ? 4.108 -11.893 0.199 1.00 92.06 101 THR A CA 1
ATOM 722 C C . THR A 1 101 ? 4.299 -13.332 -0.251 1.00 92.06 101 THR A C 1
ATOM 724 O O . THR A 1 101 ? 4.733 -14.170 0.545 1.00 92.06 101 THR A O 1
ATOM 727 N N . ASP A 1 102 ? 4.010 -13.596 -1.522 1.00 91.81 102 ASP A N 1
ATOM 728 C CA . ASP A 1 102 ? 4.468 -14.796 -2.213 1.00 91.81 102 ASP A CA 1
ATOM 729 C C . ASP A 1 102 ? 5.845 -14.553 -2.844 1.00 91.81 102 ASP A C 1
ATOM 731 O O . ASP A 1 102 ? 6.038 -13.604 -3.609 1.00 91.81 102 ASP A O 1
ATOM 735 N N . SER A 1 103 ? 6.805 -15.417 -2.520 1.00 87.69 103 SER A N 1
ATOM 736 C CA . SER A 1 103 ? 8.173 -15.315 -3.038 1.00 87.69 103 SER A CA 1
ATOM 737 C C . SER A 1 103 ? 8.337 -15.914 -4.437 1.00 87.69 103 SER A C 1
ATOM 739 O O . SER A 1 103 ? 9.308 -15.570 -5.116 1.00 87.69 103 SER A O 1
ATOM 741 N N . ASP A 1 104 ? 7.410 -16.771 -4.875 1.00 86.06 104 ASP A N 1
ATOM 742 C CA . ASP A 1 104 ? 7.463 -17.403 -6.201 1.00 86.06 104 ASP A CA 1
ATOM 743 C C . ASP A 1 104 ? 6.872 -16.503 -7.299 1.00 86.06 104 ASP A C 1
ATOM 745 O O . ASP A 1 104 ? 7.172 -16.666 -8.485 1.00 86.06 104 ASP A O 1
ATOM 749 N N . GLY A 1 105 ? 6.104 -15.484 -6.903 1.00 80.56 105 GLY A N 1
ATOM 750 C CA . GLY A 1 105 ? 5.503 -14.510 -7.809 1.00 80.56 105 GLY A CA 1
ATOM 751 C C . GLY A 1 105 ? 4.161 -14.957 -8.393 1.00 80.56 105 GLY A C 1
ATOM 752 O O . GLY A 1 105 ? 3.678 -14.323 -9.340 1.00 80.56 105 GLY A O 1
ATOM 753 N N . ASP A 1 106 ? 3.555 -15.996 -7.822 1.00 85.12 106 ASP A N 1
ATOM 754 C CA . ASP A 1 106 ? 2.222 -16.474 -8.140 1.00 85.12 106 ASP A CA 1
ATOM 755 C C . ASP A 1 106 ? 1.145 -15.608 -7.473 1.00 85.12 106 ASP A C 1
ATOM 757 O O . ASP A 1 106 ? 1.234 -15.140 -6.337 1.00 85.12 106 ASP A O 1
ATOM 761 N N . ASN A 1 107 ? 0.062 -15.382 -8.211 1.00 87.19 107 ASN A N 1
ATOM 762 C CA . ASN A 1 107 ? -1.068 -14.633 -7.681 1.00 87.19 107 ASN A CA 1
ATOM 763 C C . ASN A 1 107 ? -1.830 -15.479 -6.662 1.00 87.19 107 ASN A C 1
ATOM 765 O O . ASN A 1 107 ? -2.261 -16.589 -6.983 1.00 87.19 107 ASN A O 1
ATOM 769 N N . PHE A 1 108 ? -2.113 -14.898 -5.501 1.00 91.19 108 PHE A N 1
ATOM 770 C CA . PHE A 1 108 ? -3.060 -15.457 -4.547 1.00 91.19 108 PHE A CA 1
ATOM 771 C C . PHE A 1 108 ? -4.143 -14.441 -4.190 1.00 91.19 108 PHE A C 1
ATOM 773 O O . PHE A 1 108 ? -3.981 -13.230 -4.346 1.00 91.19 108 PHE A O 1
ATOM 780 N N . PHE A 1 109 ? -5.279 -14.947 -3.728 1.00 91.69 109 PHE A N 1
ATOM 781 C CA . PHE A 1 109 ? -6.427 -14.151 -3.325 1.00 91.69 109 PHE A CA 1
ATOM 782 C C . PHE A 1 109 ? -6.816 -14.493 -1.898 1.00 91.69 109 PHE A C 1
ATOM 784 O O . PHE A 1 109 ? -6.610 -15.608 -1.430 1.00 91.69 109 PHE A O 1
ATOM 791 N N . ILE A 1 110 ? -7.362 -13.507 -1.194 1.00 93.31 110 ILE A N 1
ATOM 792 C CA . ILE A 1 110 ? -7.762 -13.649 0.199 1.00 93.31 110 ILE A CA 1
ATOM 793 C C . ILE A 1 110 ? -9.251 -13.355 0.302 1.00 93.31 110 ILE A C 1
ATOM 795 O O . ILE A 1 110 ? -9.703 -12.279 -0.098 1.00 93.31 110 ILE A O 1
ATOM 799 N N . THR A 1 111 ? -9.982 -14.292 0.892 1.00 93.56 111 THR A N 1
ATOM 800 C CA . THR A 1 111 ? -11.388 -14.145 1.269 1.00 93.56 111 THR A CA 1
ATOM 801 C C . THR A 1 111 ? -11.523 -14.384 2.767 1.00 93.56 111 THR A C 1
ATOM 803 O O . THR A 1 111 ? -10.789 -15.178 3.345 1.00 93.56 111 THR A O 1
ATOM 806 N N . ASP A 1 112 ? -12.458 -13.706 3.416 1.00 95.62 112 ASP A N 1
ATOM 807 C CA . ASP A 1 112 ? -12.698 -13.844 4.849 1.00 95.62 112 ASP A CA 1
ATOM 808 C C . ASP A 1 112 ? -14.158 -14.206 5.113 1.00 95.62 112 ASP A C 1
ATOM 810 O O . ASP A 1 112 ? -15.065 -13.681 4.464 1.00 95.62 112 ASP A O 1
ATOM 814 N N . SER A 1 113 ? -14.382 -15.125 6.051 1.00 94.94 113 SER A N 1
ATOM 815 C CA . SER A 1 113 ? -15.722 -15.541 6.464 1.00 94.94 113 SER A CA 1
ATOM 816 C C . SER A 1 113 ? -16.386 -14.563 7.439 1.00 94.94 113 SER A C 1
ATOM 818 O O . SER A 1 113 ? -17.570 -14.720 7.737 1.00 94.94 113 SER A O 1
ATOM 820 N N . SER A 1 114 ? -15.628 -13.620 8.005 1.00 93.94 114 SER A N 1
ATOM 821 C CA . SER A 1 114 ? -16.105 -12.640 8.984 1.00 93.94 114 SER A CA 1
ATOM 822 C C . SER A 1 114 ? -15.567 -11.245 8.628 1.00 93.94 114 SER A C 1
ATOM 824 O O . SER A 1 114 ? -15.784 -10.788 7.506 1.00 93.94 114 SER A O 1
ATOM 826 N N . THR A 1 115 ? -14.952 -10.521 9.569 1.00 93.12 115 THR A N 1
ATOM 827 C CA . THR A 1 115 ? -14.581 -9.110 9.381 1.00 93.12 115 THR A CA 1
ATOM 828 C C . THR A 1 115 ? -13.089 -8.809 9.465 1.00 93.12 115 THR A C 1
ATOM 830 O O . THR A 1 115 ? -12.740 -7.640 9.338 1.00 93.12 115 THR A O 1
ATOM 833 N N . LEU A 1 116 ? -12.194 -9.781 9.644 1.00 93.50 116 LEU A N 1
ATOM 834 C CA . LEU A 1 116 ? -10.744 -9.553 9.722 1.00 93.50 116 LEU A CA 1
ATOM 835 C C . LEU A 1 116 ? -10.209 -8.760 8.525 1.00 93.50 116 LEU A C 1
ATOM 837 O O . LEU A 1 116 ? -9.507 -7.766 8.728 1.00 93.50 116 LEU A O 1
ATOM 841 N N . VAL A 1 117 ? -10.589 -9.128 7.296 1.00 93.06 117 VAL A N 1
ATOM 842 C CA . VAL A 1 117 ? -10.146 -8.406 6.086 1.00 93.06 117 VAL A CA 1
ATOM 843 C C . VAL A 1 117 ? -10.640 -6.960 6.100 1.00 93.06 117 VAL A C 1
ATOM 845 O O . VAL A 1 117 ? -9.866 -6.043 5.836 1.00 93.06 117 VAL A O 1
ATOM 848 N N . SER A 1 118 ? -11.903 -6.729 6.465 1.00 92.00 118 SER A N 1
ATOM 849 C CA . SER A 1 118 ? -12.467 -5.375 6.527 1.00 92.00 118 SER A CA 1
ATOM 850 C C . SER A 1 118 ? -11.938 -4.541 7.701 1.00 92.00 118 SER A C 1
ATOM 852 O O . SER A 1 118 ? -11.678 -3.353 7.535 1.00 92.00 118 SER A O 1
ATOM 854 N N . SER A 1 119 ? -11.736 -5.149 8.872 1.00 90.81 119 SER A N 1
ATOM 855 C CA . SER A 1 119 ? -11.295 -4.487 10.104 1.00 90.81 119 SER A CA 1
ATOM 856 C C . SER A 1 119 ? -9.828 -4.081 10.020 1.00 90.81 119 SER A C 1
ATOM 858 O O . SER A 1 119 ? -9.468 -2.986 10.444 1.00 90.81 119 SER A O 1
ATOM 860 N N . LEU A 1 120 ? -8.988 -4.934 9.429 1.00 91.62 120 LEU A N 1
ATOM 861 C CA . LEU A 1 120 ? -7.592 -4.605 9.154 1.00 91.62 120 LEU A CA 1
ATOM 862 C C . LEU A 1 120 ? -7.420 -3.816 7.854 1.00 91.62 120 LEU A C 1
ATOM 864 O O . LEU A 1 120 ? -6.315 -3.354 7.587 1.00 91.62 120 LEU A O 1
ATOM 868 N N . ASN A 1 121 ? -8.482 -3.651 7.056 1.00 91.31 121 ASN A N 1
ATOM 869 C CA . ASN A 1 121 ? -8.419 -3.119 5.695 1.00 91.31 121 ASN A CA 1
ATOM 870 C C . ASN A 1 121 ? -7.312 -3.818 4.884 1.00 91.31 121 ASN A C 1
ATOM 872 O O . ASN A 1 121 ? -6.435 -3.176 4.308 1.00 91.31 121 ASN A O 1
ATOM 876 N N . LEU A 1 122 ? -7.313 -5.152 4.916 1.00 91.75 122 LEU A N 1
ATOM 877 C CA . LEU A 1 122 ? -6.349 -5.969 4.194 1.00 91.75 122 LEU A CA 1
ATOM 878 C C . LEU A 1 122 ? -6.642 -5.877 2.698 1.00 91.75 122 LEU A C 1
ATOM 880 O O . LEU A 1 122 ? -7.719 -6.246 2.231 1.00 91.75 122 LEU A O 1
ATOM 884 N N . HIS A 1 123 ? -5.676 -5.387 1.937 1.00 87.06 123 HIS A N 1
ATOM 885 C CA . HIS A 1 123 ? -5.819 -5.207 0.501 1.00 87.06 123 HIS A CA 1
ATOM 886 C C . HIS A 1 123 ? -4.530 -5.586 -0.216 1.00 87.06 123 HIS A C 1
ATOM 888 O O . HIS A 1 123 ? -3.456 -5.610 0.383 1.00 87.06 123 HIS A O 1
ATOM 894 N N . THR A 1 124 ? -4.613 -5.832 -1.524 1.00 86.62 124 THR A N 1
ATOM 895 C CA . THR A 1 124 ? -3.406 -6.011 -2.340 1.00 86.62 124 THR A CA 1
ATOM 896 C C . THR A 1 124 ? -2.460 -4.823 -2.141 1.00 86.62 124 THR A C 1
ATOM 898 O O . THR A 1 124 ? -2.897 -3.663 -2.095 1.00 86.62 124 THR A O 1
ATOM 901 N N . GLY A 1 125 ? -1.170 -5.109 -1.984 1.00 72.62 125 GLY A N 1
ATOM 902 C CA . GLY A 1 125 ? -0.109 -4.123 -1.892 1.00 72.62 125 GLY A CA 1
ATOM 903 C C . GLY A 1 125 ? -0.134 -3.229 -3.127 1.00 72.62 125 GLY A C 1
ATOM 904 O O . GLY A 1 125 ? 0.322 -3.586 -4.213 1.00 72.62 125 GLY A O 1
ATOM 905 N N . LYS A 1 126 ? -0.696 -2.026 -2.992 1.00 62.56 126 LYS A N 1
ATOM 906 C CA . LYS A 1 126 ? -0.610 -1.005 -4.036 1.00 62.56 126 LYS A CA 1
ATOM 907 C C . LYS A 1 126 ? 0.726 -0.293 -3.908 1.00 62.56 126 LYS A C 1
ATOM 909 O O . LYS A 1 126 ? 0.778 0.878 -3.547 1.00 62.56 126 LYS A O 1
ATOM 914 N N . ILE A 1 127 ? 1.804 -0.978 -4.274 1.00 57.28 127 ILE A N 1
ATOM 915 C CA . ILE A 1 127 ? 2.969 -0.263 -4.783 1.00 57.28 127 ILE A CA 1
ATOM 916 C C . ILE A 1 127 ? 2.465 0.558 -5.982 1.00 57.28 127 ILE A C 1
ATOM 918 O O . ILE A 1 127 ? 1.729 0.044 -6.835 1.00 57.28 127 ILE A O 1
ATOM 922 N N . GLY A 1 128 ? 2.688 1.877 -5.944 1.00 57.25 128 GLY A N 1
ATOM 923 C CA . GLY A 1 128 ? 2.091 2.825 -6.891 1.00 57.25 128 GLY A CA 1
ATOM 924 C C . GLY A 1 128 ? 2.293 2.384 -8.343 1.00 57.25 128 GLY A C 1
ATOM 925 O O . GLY A 1 128 ? 3.183 1.592 -8.630 1.00 57.25 128 GLY A O 1
ATOM 926 N N . ALA A 1 129 ? 1.498 2.899 -9.286 1.00 55.62 129 ALA A N 1
ATOM 927 C CA . ALA A 1 129 ? 1.547 2.464 -10.691 1.00 55.62 129 ALA A CA 1
ATOM 928 C C . ALA A 1 129 ? 2.972 2.436 -11.295 1.00 55.62 129 ALA A C 1
ATOM 930 O O . ALA A 1 129 ? 3.236 1.618 -12.166 1.00 55.62 129 ALA A O 1
ATOM 931 N N . ALA A 1 130 ? 3.892 3.269 -10.791 1.00 57.91 130 ALA A N 1
ATOM 932 C CA . ALA A 1 130 ? 5.313 3.266 -11.144 1.00 57.91 130 ALA A CA 1
ATOM 933 C C . ALA A 1 130 ? 6.074 1.993 -10.722 1.00 57.91 130 ALA A C 1
ATOM 935 O O . ALA A 1 130 ? 6.907 1.510 -11.475 1.00 57.91 130 ALA A O 1
ATOM 936 N N . ALA A 1 131 ? 5.774 1.417 -9.561 1.00 56.31 131 ALA A N 1
ATOM 937 C CA . ALA A 1 131 ? 6.391 0.184 -9.073 1.00 56.31 131 ALA A CA 1
ATOM 938 C C . ALA A 1 131 ? 5.823 -1.081 -9.741 1.00 56.31 131 ALA A C 1
ATOM 940 O O . ALA A 1 131 ? 6.366 -2.169 -9.591 1.00 56.31 131 ALA A O 1
ATOM 941 N N . ARG A 1 132 ? 4.738 -0.930 -10.508 1.00 62.44 132 ARG A N 1
ATOM 942 C CA . ARG A 1 132 ? 4.191 -1.977 -11.377 1.00 62.44 132 ARG A CA 1
ATOM 943 C C . ARG A 1 132 ? 4.846 -1.982 -12.756 1.00 62.44 132 ARG A C 1
ATOM 945 O O . ARG A 1 132 ? 4.548 -2.865 -13.546 1.00 62.44 132 ARG A O 1
ATOM 952 N N . VAL A 1 133 ? 5.694 -1.003 -13.075 1.00 70.44 133 VAL A N 1
ATOM 953 C CA . VAL A 1 133 ? 6.406 -0.957 -14.355 1.00 70.44 133 VAL A CA 1
ATOM 954 C C . VAL A 1 133 ? 7.658 -1.824 -14.247 1.00 70.44 133 VAL A C 1
ATOM 956 O O . VAL A 1 133 ? 8.622 -1.449 -13.585 1.00 70.44 133 VAL A O 1
ATOM 959 N N . GLY A 1 134 ? 7.633 -2.984 -14.897 1.00 72.69 134 GLY A N 1
ATOM 960 C CA . GLY A 1 134 ? 8.779 -3.883 -15.035 1.00 72.69 134 GLY A CA 1
ATOM 961 C C . GLY A 1 134 ? 9.355 -3.865 -16.450 1.00 72.69 134 GLY A C 1
ATOM 962 O O . GLY A 1 134 ? 8.679 -3.467 -17.399 1.00 72.69 134 GLY A O 1
ATOM 963 N N . LEU A 1 135 ? 10.603 -4.311 -16.592 1.00 77.12 135 LEU A N 1
ATOM 964 C CA . LEU A 1 135 ? 11.191 -4.666 -17.886 1.00 77.12 135 LEU A CA 1
ATOM 965 C C . LEU A 1 135 ? 10.774 -6.099 -18.237 1.00 77.12 135 LEU A C 1
ATOM 967 O O . LEU A 1 135 ? 10.715 -6.950 -17.348 1.00 77.12 135 LEU A O 1
ATOM 971 N N . ARG A 1 136 ? 10.531 -6.397 -19.518 1.00 76.94 136 ARG A N 1
ATOM 972 C CA . ARG A 1 136 ? 10.305 -7.790 -19.939 1.00 76.94 136 ARG A CA 1
ATOM 973 C C . ARG A 1 136 ? 11.485 -8.682 -19.528 1.00 76.94 136 ARG A C 1
ATOM 975 O O . ARG A 1 136 ? 12.645 -8.336 -19.756 1.00 76.94 136 ARG A O 1
ATOM 982 N N . ALA A 1 137 ? 11.175 -9.839 -18.942 1.00 76.75 137 ALA A N 1
ATOM 983 C CA . ALA A 1 137 ? 12.168 -10.744 -18.362 1.00 76.75 137 ALA A CA 1
ATOM 984 C C . ALA A 1 137 ? 13.190 -11.277 -19.385 1.00 76.75 137 ALA A C 1
ATOM 986 O O . ALA A 1 137 ? 14.341 -11.522 -19.037 1.00 76.75 137 ALA A O 1
ATOM 987 N N . ASP A 1 138 ? 12.806 -11.405 -20.655 1.00 78.75 138 ASP A N 1
ATOM 988 C CA . ASP A 1 138 ? 13.698 -11.822 -21.740 1.00 78.75 138 ASP A CA 1
ATOM 989 C C . ASP A 1 138 ? 14.726 -10.740 -22.115 1.00 78.75 138 ASP A C 1
ATOM 991 O O . ASP A 1 138 ? 15.892 -11.066 -22.323 1.00 78.75 138 ASP A O 1
ATOM 995 N N . ILE A 1 139 ? 14.343 -9.456 -22.132 1.00 81.00 139 ILE A N 1
ATOM 996 C CA . ILE A 1 139 ? 15.287 -8.335 -22.320 1.00 81.00 139 ILE A CA 1
ATOM 997 C C . ILE A 1 139 ? 16.204 -8.201 -21.103 1.00 81.00 139 ILE A C 1
ATOM 999 O O . ILE A 1 139 ? 17.391 -7.919 -21.258 1.00 81.00 139 ILE A O 1
ATOM 1003 N N . LEU A 1 140 ? 15.677 -8.425 -19.894 1.00 81.50 140 LEU A N 1
ATOM 1004 C CA . LEU A 1 140 ? 16.490 -8.424 -18.678 1.00 81.50 140 LEU A CA 1
ATOM 1005 C C . LEU A 1 140 ? 17.547 -9.541 -18.708 1.00 81.50 140 LEU A C 1
ATOM 1007 O O . LEU A 1 140 ? 18.701 -9.299 -18.361 1.00 81.50 140 LEU A O 1
ATOM 1011 N N . ALA A 1 141 ? 17.166 -10.742 -19.150 1.00 81.88 141 ALA A N 1
ATOM 1012 C CA . ALA A 1 141 ? 18.072 -11.881 -19.279 1.00 81.88 141 ALA A CA 1
ATOM 1013 C C . ALA A 1 141 ? 19.062 -11.731 -20.447 1.00 81.88 141 ALA A C 1
ATOM 1015 O O . ALA A 1 141 ? 20.189 -12.221 -20.368 1.00 81.88 141 ALA A O 1
ATOM 1016 N N . ASN A 1 142 ? 18.664 -11.058 -21.530 1.00 80.31 142 ASN A N 1
ATOM 1017 C CA . ASN A 1 142 ? 19.524 -10.799 -22.679 1.00 80.31 142 ASN A CA 1
ATOM 1018 C C . ASN A 1 142 ? 19.301 -9.386 -23.253 1.00 80.31 142 ASN A C 1
ATOM 1020 O O . ASN A 1 142 ? 18.460 -9.197 -24.139 1.00 80.31 142 ASN A O 1
ATOM 1024 N N . PRO A 1 143 ? 20.117 -8.400 -22.830 1.00 77.94 143 PRO A N 1
ATOM 1025 C CA . PRO A 1 143 ? 20.029 -7.025 -23.319 1.00 77.94 143 PRO A CA 1
ATOM 1026 C C . PRO A 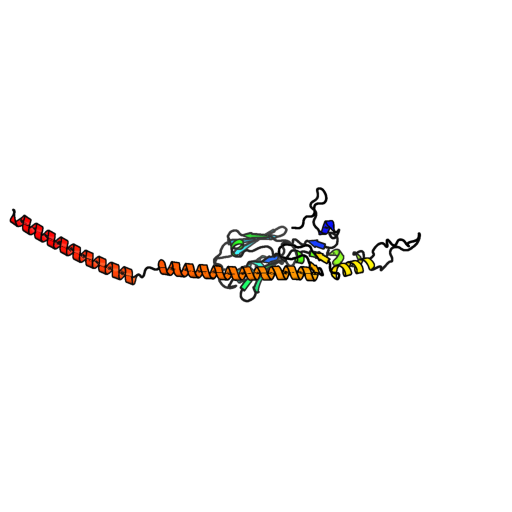1 143 ? 20.234 -6.871 -24.834 1.00 77.94 143 PRO A C 1
ATOM 1028 O O . PRO A 1 143 ? 19.819 -5.862 -25.397 1.00 77.94 143 PRO A O 1
ATOM 1031 N N . ASN A 1 144 ? 20.816 -7.866 -25.519 1.00 77.62 144 ASN A N 1
ATOM 1032 C CA . ASN A 1 144 ? 20.997 -7.838 -26.978 1.00 77.62 144 ASN A CA 1
ATOM 1033 C C . ASN A 1 144 ? 19.677 -7.967 -27.759 1.00 77.62 144 ASN A C 1
ATOM 1035 O O . ASN A 1 144 ? 19.664 -7.769 -28.970 1.00 77.62 144 ASN A O 1
ATOM 1039 N N . LEU A 1 145 ? 18.569 -8.308 -27.089 1.00 77.00 145 LEU A N 1
ATOM 1040 C CA . LEU A 1 145 ? 17.229 -8.307 -27.687 1.00 77.00 145 LEU A CA 1
ATOM 1041 C C . LEU A 1 145 ? 16.649 -6.890 -27.840 1.00 77.00 145 LEU A C 1
ATOM 1043 O O . LEU A 1 145 ? 15.605 -6.718 -28.470 1.00 77.00 145 LEU A O 1
ATOM 1047 N N . LEU A 1 146 ? 17.309 -5.873 -27.276 1.00 75.94 146 LEU A N 1
ATOM 1048 C CA . LEU A 1 146 ? 16.954 -4.474 -27.469 1.00 75.94 146 LEU A CA 1
ATOM 1049 C C . LEU A 1 146 ? 17.634 -3.928 -28.732 1.00 75.94 146 LEU A C 1
ATOM 1051 O O . LEU A 1 146 ? 18.857 -3.946 -28.847 1.00 75.94 146 LEU A O 1
ATOM 1055 N N . SER A 1 147 ? 16.850 -3.393 -29.669 1.00 76.38 147 SER A N 1
ATOM 1056 C CA . SER A 1 147 ? 17.402 -2.719 -30.850 1.00 76.38 147 SER A CA 1
ATOM 1057 C C . SER A 1 147 ? 18.107 -1.427 -30.436 1.00 76.38 147 SER A C 1
ATOM 1059 O O . SER A 1 147 ? 17.468 -0.515 -29.914 1.00 76.38 147 SER A O 1
ATOM 1061 N N . THR A 1 148 ? 19.416 -1.337 -30.677 1.00 76.56 148 THR A N 1
ATOM 1062 C CA . THR A 1 148 ? 20.237 -0.192 -30.248 1.00 76.56 148 THR A CA 1
ATOM 1063 C C . THR A 1 148 ? 20.443 0.874 -31.322 1.00 76.56 148 THR A C 1
ATOM 1065 O O . THR A 1 148 ? 20.782 2.011 -30.992 1.00 76.56 148 THR A O 1
ATOM 1068 N N . ALA A 1 149 ? 20.225 0.515 -32.587 1.00 75.44 149 ALA A N 1
ATOM 1069 C CA . ALA A 1 149 ? 20.468 1.360 -33.749 1.00 75.44 149 ALA A CA 1
ATOM 1070 C C . ALA A 1 149 ? 19.190 2.079 -34.203 1.00 75.44 149 ALA A C 1
ATOM 1072 O O . ALA A 1 149 ? 18.096 1.507 -34.161 1.00 75.44 149 ALA A O 1
ATOM 1073 N N . GLN A 1 150 ? 19.335 3.313 -34.684 1.00 73.75 150 GLN A N 1
ATOM 1074 C CA . GLN A 1 150 ? 18.284 4.033 -35.398 1.00 73.75 150 GLN A CA 1
ATOM 1075 C C . GLN A 1 150 ? 18.612 4.042 -36.895 1.00 73.75 150 GLN A C 1
ATOM 1077 O O . GLN A 1 150 ? 19.735 4.341 -37.284 1.00 73.75 150 GLN A O 1
ATOM 1082 N N . LEU A 1 151 ? 17.628 3.745 -37.751 1.00 73.12 151 LEU A N 1
ATOM 1083 C CA . LEU A 1 151 ? 17.800 3.883 -39.199 1.00 73.12 151 LEU A CA 1
ATOM 1084 C C . LEU A 1 151 ? 18.114 5.348 -39.536 1.00 73.12 151 LEU A C 1
ATOM 1086 O O . LEU A 1 151 ? 17.295 6.234 -39.272 1.00 73.12 151 LEU A O 1
ATOM 1090 N N . SER A 1 152 ? 19.289 5.599 -40.117 1.00 70.50 152 SER A N 1
ATOM 1091 C CA . SER A 1 152 ? 19.674 6.942 -40.549 1.00 70.50 152 SER A CA 1
ATOM 1092 C C . SER A 1 152 ? 18.741 7.431 -41.661 1.00 70.50 152 SER A C 1
ATOM 1094 O O . SER A 1 152 ? 18.605 6.789 -42.700 1.00 70.50 152 SER A O 1
ATOM 1096 N N . GLY A 1 153 ? 18.091 8.575 -41.436 1.00 66.06 153 GLY A N 1
ATOM 1097 C CA . GLY A 1 153 ? 17.244 9.269 -42.413 1.00 66.06 153 GLY A CA 1
ATOM 1098 C C . GLY A 1 153 ? 17.926 10.480 -43.053 1.00 66.06 153 GLY A C 1
ATOM 1099 O O . GLY A 1 153 ? 17.241 11.396 -43.506 1.00 66.06 153 GLY A O 1
ATOM 1100 N N . ALA A 1 154 ? 19.262 10.552 -43.014 1.00 72.81 154 ALA A N 1
ATOM 1101 C CA . ALA A 1 154 ? 19.998 11.710 -43.506 1.00 72.81 154 ALA A CA 1
ATOM 1102 C C . ALA A 1 154 ? 19.778 11.912 -45.017 1.00 72.81 154 ALA A C 1
ATOM 1104 O O . ALA A 1 154 ? 19.956 10.998 -45.818 1.00 72.81 154 ALA A O 1
ATOM 1105 N N . ALA A 1 155 ? 19.446 13.141 -45.422 1.00 64.44 155 ALA A N 1
ATOM 1106 C CA . ALA A 1 155 ? 19.213 13.497 -46.827 1.00 64.44 155 ALA A CA 1
ATOM 1107 C C . ALA A 1 155 ? 20.470 13.384 -47.720 1.00 64.44 155 ALA A C 1
ATOM 1109 O O . ALA A 1 155 ? 20.386 13.559 -48.931 1.00 64.44 155 ALA A O 1
ATOM 1110 N N . THR A 1 156 ? 21.634 13.116 -47.123 1.00 71.06 156 THR A N 1
ATOM 1111 C CA . THR A 1 156 ? 22.930 12.935 -47.790 1.00 71.06 156 THR A CA 1
ATOM 1112 C C . THR A 1 156 ? 23.236 11.482 -48.147 1.00 71.06 156 THR A C 1
ATOM 1114 O O . THR A 1 156 ? 24.290 11.231 -48.721 1.00 71.06 156 THR A O 1
ATOM 1117 N N . LEU A 1 157 ? 22.362 10.536 -47.787 1.00 71.19 157 LEU A N 1
ATOM 1118 C CA . LEU A 1 157 ? 22.603 9.113 -48.013 1.00 71.19 157 LEU A CA 1
ATOM 1119 C C . LEU A 1 157 ? 22.578 8.771 -49.506 1.00 71.19 157 LEU A C 1
ATOM 1121 O O . LEU A 1 157 ? 21.653 9.139 -50.234 1.00 71.19 157 LEU A O 1
ATOM 1125 N N . THR A 1 158 ? 23.589 8.032 -49.950 1.00 73.44 158 THR A N 1
ATOM 1126 C CA . THR A 1 158 ? 23.737 7.566 -51.335 1.00 73.44 158 THR A CA 1
ATOM 1127 C C . THR A 1 158 ? 23.472 6.063 -51.460 1.00 73.44 158 THR A C 1
ATOM 1129 O O . THR A 1 158 ? 23.571 5.301 -50.498 1.00 73.44 158 THR A O 1
ATOM 1132 N N . VAL A 1 159 ? 23.092 5.609 -52.661 1.00 66.69 159 VAL A N 1
ATOM 1133 C CA . VAL A 1 159 ? 22.816 4.186 -52.924 1.00 66.69 159 VAL A CA 1
ATOM 1134 C C . VAL A 1 159 ? 24.086 3.364 -52.675 1.00 66.69 159 VAL A C 1
ATOM 1136 O O . VAL A 1 159 ? 25.075 3.531 -53.382 1.00 66.69 159 VAL A O 1
ATOM 1139 N N . GLY A 1 160 ? 24.038 2.462 -51.691 1.00 69.38 160 GLY A N 1
ATOM 1140 C CA . GLY A 1 160 ? 25.159 1.597 -51.302 1.00 69.38 160 GLY A CA 1
ATOM 1141 C C . GLY A 1 160 ? 25.810 1.941 -49.957 1.00 69.38 160 GLY A C 1
ATOM 1142 O O . GLY A 1 160 ? 26.657 1.175 -49.502 1.00 69.38 160 GLY A O 1
ATOM 1143 N N . GLU A 1 161 ? 25.415 3.034 -49.295 1.00 72.81 161 GLU A N 1
ATOM 1144 C CA . GLU A 1 161 ? 25.877 3.336 -47.935 1.00 72.81 161 GLU A CA 1
ATOM 1145 C C . GLU A 1 161 ? 25.212 2.449 -46.875 1.00 72.81 161 GLU A C 1
ATOM 1147 O O . GLU A 1 161 ? 24.020 2.134 -46.930 1.00 72.81 161 GLU A O 1
ATOM 1152 N N . PHE A 1 162 ? 25.998 2.068 -45.866 1.00 61.88 162 PHE A N 1
ATOM 1153 C CA . PHE A 1 162 ? 25.496 1.364 -44.693 1.00 61.88 162 PHE A CA 1
ATOM 1154 C C . PHE A 1 162 ? 24.694 2.333 -43.821 1.00 61.88 162 PHE A C 1
ATOM 1156 O O . PHE A 1 162 ? 25.249 3.207 -43.163 1.00 61.88 162 PHE A O 1
ATOM 1163 N N . VAL A 1 163 ? 23.373 2.163 -43.814 1.00 66.88 163 VAL A N 1
ATOM 1164 C CA . VAL A 1 163 ? 22.435 2.982 -43.025 1.00 66.88 163 VAL A CA 1
ATOM 1165 C C . VAL A 1 163 ? 22.254 2.499 -41.583 1.00 66.88 163 VAL A C 1
ATOM 1167 O O . VAL A 1 163 ? 21.705 3.229 -40.761 1.00 66.88 163 VAL A O 1
ATOM 1170 N N . LEU A 1 164 ? 22.706 1.275 -41.288 1.00 68.81 164 LEU A N 1
ATOM 1171 C CA . LEU A 1 164 ? 22.809 0.687 -39.953 1.00 68.81 164 LEU A CA 1
ATOM 1172 C C . LEU A 1 164 ? 24.147 -0.053 -39.857 1.00 68.81 164 LEU A C 1
ATOM 1174 O O . LEU A 1 164 ? 24.443 -0.910 -40.694 1.00 68.81 164 LEU A O 1
ATOM 1178 N N . ALA A 1 165 ? 24.937 0.252 -38.829 1.00 68.81 165 ALA A N 1
ATOM 1179 C CA . ALA A 1 165 ? 26.186 -0.445 -38.537 1.00 68.81 165 ALA A CA 1
ATOM 1180 C C . ALA A 1 165 ? 26.004 -1.430 -37.372 1.00 68.81 165 ALA A C 1
ATOM 1182 O O . ALA A 1 165 ? 25.274 -1.163 -36.416 1.00 68.81 165 ALA A O 1
ATOM 1183 N N . ALA A 1 166 ? 26.697 -2.571 -37.423 1.00 66.06 166 ALA A N 1
ATOM 1184 C CA . ALA A 1 166 ? 26.774 -3.473 -36.278 1.00 66.06 166 ALA A CA 1
ATOM 1185 C C . ALA A 1 166 ? 27.493 -2.757 -35.119 1.00 66.06 166 ALA A C 1
ATOM 1187 O O . ALA A 1 166 ? 28.637 -2.333 -35.272 1.00 66.06 166 ALA A O 1
ATOM 1188 N N . GLY A 1 167 ? 26.814 -2.606 -33.979 1.00 68.12 167 GLY A N 1
ATOM 1189 C CA . GLY A 1 167 ? 27.316 -1.849 -32.823 1.00 68.12 167 GLY A CA 1
ATOM 1190 C C . GLY A 1 167 ? 26.876 -0.381 -32.761 1.00 68.12 167 GLY A C 1
ATOM 1191 O O . GLY A 1 167 ? 27.342 0.346 -31.888 1.00 68.12 167 GLY A O 1
ATOM 1192 N N . ASP A 1 168 ? 25.978 0.062 -33.645 1.00 75.12 168 ASP A N 1
ATOM 1193 C CA . ASP A 1 168 ? 25.375 1.394 -33.564 1.00 75.12 168 ASP A CA 1
ATOM 1194 C C . ASP A 1 168 ? 24.511 1.540 -32.289 1.00 75.12 168 ASP A C 1
ATOM 1196 O O . ASP A 1 168 ? 23.607 0.741 -32.022 1.00 75.12 168 ASP A O 1
ATOM 1200 N N . SER A 1 169 ? 24.828 2.559 -31.484 1.00 77.00 169 SER A N 1
ATOM 1201 C CA . SER A 1 169 ? 24.200 2.891 -30.198 1.00 77.00 169 SER A CA 1
ATOM 1202 C C . SER A 1 169 ? 23.395 4.198 -30.229 1.00 77.00 169 SER A C 1
ATOM 1204 O O . SER A 1 169 ? 23.018 4.724 -29.174 1.00 77.00 169 SER A O 1
ATOM 1206 N N . THR A 1 170 ? 23.117 4.739 -31.419 1.00 79.69 170 THR A N 1
ATOM 1207 C CA . THR A 1 170 ? 22.361 5.990 -31.611 1.00 79.69 170 THR A CA 1
ATOM 1208 C C . THR A 1 170 ? 20.975 5.945 -30.972 1.00 79.69 170 THR A C 1
ATOM 1210 O O . THR A 1 170 ? 20.600 6.882 -30.268 1.00 79.69 170 THR A O 1
ATOM 1213 N N . GLY A 1 171 ? 20.241 4.839 -31.118 1.00 78.50 171 GLY A N 1
ATOM 1214 C CA . GLY A 1 171 ? 18.921 4.654 -30.509 1.00 78.50 171 GLY A CA 1
ATOM 1215 C C . GLY A 1 171 ? 18.968 4.591 -28.978 1.00 78.50 171 GLY A C 1
ATOM 1216 O O . GLY A 1 171 ? 18.121 5.182 -28.308 1.00 78.50 171 GLY A O 1
ATOM 1217 N N . VAL A 1 172 ? 19.991 3.946 -28.404 1.00 77.75 172 VAL A N 1
ATOM 1218 C CA . VAL A 1 172 ? 20.185 3.892 -26.938 1.00 77.75 172 VAL A CA 1
ATOM 1219 C C . VAL A 1 172 ? 20.586 5.257 -26.386 1.00 77.75 172 VAL A C 1
ATOM 1221 O O . VAL A 1 172 ? 20.089 5.664 -25.337 1.00 77.75 172 VAL A O 1
ATOM 1224 N N . THR A 1 173 ? 21.439 5.988 -27.103 1.00 82.38 173 THR A N 1
ATOM 1225 C CA . THR A 1 173 ? 21.827 7.355 -26.738 1.00 82.38 173 THR A CA 1
ATOM 1226 C C . THR A 1 173 ? 20.616 8.287 -26.768 1.00 82.38 173 THR A C 1
ATOM 1228 O O . THR A 1 173 ? 20.378 8.996 -25.794 1.00 82.38 173 THR A O 1
ATOM 1231 N N . ALA A 1 174 ? 19.780 8.215 -27.809 1.00 80.56 174 ALA A N 1
ATOM 1232 C CA . ALA A 1 174 ? 18.542 8.992 -27.897 1.00 80.56 174 ALA A CA 1
ATOM 1233 C C . ALA A 1 174 ? 17.546 8.646 -26.771 1.00 80.56 174 ALA A C 1
ATOM 1235 O O . ALA A 1 174 ? 16.902 9.534 -26.206 1.00 80.56 174 ALA A O 1
ATOM 1236 N N . LEU A 1 175 ? 17.446 7.368 -26.390 1.00 78.81 175 LEU A N 1
ATOM 1237 C CA . LEU A 1 175 ? 16.639 6.944 -25.245 1.00 78.81 175 LEU A CA 1
ATOM 1238 C C . LEU A 1 175 ? 17.195 7.500 -23.923 1.00 78.81 175 LEU A C 1
ATOM 1240 O O . LEU A 1 175 ? 16.434 8.023 -23.110 1.00 78.81 175 LEU A O 1
ATOM 1244 N N . ALA A 1 176 ? 18.511 7.442 -23.710 1.00 81.50 176 ALA A N 1
ATOM 1245 C CA . ALA A 1 176 ? 19.157 8.020 -22.531 1.00 81.50 176 ALA A CA 1
ATOM 1246 C C . ALA A 1 176 ? 18.972 9.549 -22.466 1.00 81.50 176 ALA A C 1
ATOM 1248 O O . ALA A 1 176 ? 18.707 10.116 -21.398 1.00 81.50 176 ALA A O 1
ATOM 1249 N N . GLU A 1 177 ? 19.030 10.227 -23.611 1.00 83.62 177 GLU A N 1
ATOM 1250 C CA . GLU A 1 177 ? 18.716 11.651 -23.729 1.00 83.62 177 GLU A CA 1
ATOM 1251 C C . GLU A 1 177 ? 17.259 11.952 -23.366 1.00 83.62 177 GLU A C 1
ATOM 1253 O O . GLU A 1 177 ? 16.997 12.931 -22.665 1.00 83.62 177 GLU A O 1
ATOM 1258 N N . ALA A 1 178 ? 16.305 11.093 -23.734 1.00 80.94 178 ALA A N 1
ATOM 1259 C CA . ALA A 1 178 ? 14.900 11.275 -23.369 1.00 80.94 178 ALA A CA 1
ATOM 1260 C C . ALA A 1 178 ? 14.665 11.295 -21.842 1.00 80.94 178 ALA A C 1
ATOM 1262 O O . ALA A 1 178 ? 13.770 12.004 -21.375 1.00 80.94 178 ALA A O 1
ATOM 1263 N N . PHE A 1 179 ? 15.482 10.578 -21.056 1.00 77.00 179 PHE A N 1
ATOM 1264 C CA . PHE A 1 179 ? 15.421 10.580 -19.584 1.00 77.00 179 PHE A CA 1
ATOM 1265 C C . PHE A 1 179 ? 16.197 11.733 -18.925 1.00 77.00 179 PHE A C 1
ATOM 1267 O O . PHE A 1 179 ? 15.930 12.101 -17.772 1.00 77.00 179 PHE A O 1
ATOM 1274 N N . THR A 1 180 ? 17.183 12.298 -19.620 1.00 83.56 180 THR A N 1
ATOM 1275 C CA . THR A 1 180 ? 18.039 13.370 -19.086 1.00 83.56 180 THR A CA 1
ATOM 1276 C C . THR A 1 180 ? 17.591 14.766 -19.515 1.00 83.56 180 THR A C 1
ATOM 1278 O O . THR A 1 180 ? 17.837 15.728 -18.784 1.00 83.56 180 THR A O 1
ATOM 1281 N N . LYS A 1 181 ? 16.874 14.882 -20.635 1.00 87.25 181 LYS A N 1
ATOM 1282 C CA . LYS A 1 181 ? 16.321 16.134 -21.152 1.00 87.25 181 LYS A CA 1
ATOM 1283 C C . LYS A 1 181 ? 15.039 16.532 -20.414 1.00 87.25 181 LYS A C 1
ATOM 1285 O O . LYS A 1 181 ? 14.257 15.693 -19.969 1.00 87.25 181 LYS A O 1
ATOM 1290 N N . GLY A 1 182 ? 14.831 17.840 -20.271 1.00 85.81 182 GLY A N 1
ATOM 1291 C CA . GLY A 1 182 ? 13.590 18.383 -19.726 1.00 85.81 182 GLY A CA 1
ATOM 1292 C C . GLY A 1 182 ? 12.432 18.158 -20.695 1.00 85.81 182 GLY A C 1
ATOM 1293 O O . GLY A 1 182 ? 12.500 18.603 -21.839 1.00 85.81 182 GLY A O 1
ATOM 1294 N N . GLN A 1 183 ? 11.380 17.494 -20.226 1.00 84.12 183 GLN A N 1
ATOM 1295 C CA . GLN A 1 183 ? 10.109 17.373 -20.930 1.00 84.12 183 GLN A CA 1
ATOM 1296 C C . GLN A 1 183 ? 9.113 18.372 -20.348 1.00 84.12 183 GLN A C 1
ATOM 1298 O O . GLN A 1 183 ? 9.127 18.652 -19.148 1.00 84.12 183 GLN A O 1
ATOM 1303 N N . SER A 1 184 ? 8.267 18.935 -21.208 1.00 87.62 184 SER A N 1
ATOM 1304 C CA . SER A 1 184 ? 7.190 19.829 -20.778 1.00 87.62 184 SER A CA 1
ATOM 1305 C C . SER A 1 184 ? 5.983 18.995 -20.369 1.00 87.62 184 SER A C 1
ATOM 1307 O O . SER A 1 184 ? 5.419 18.273 -21.191 1.00 87.62 184 SER A O 1
ATOM 1309 N N . PHE A 1 185 ? 5.587 19.097 -19.107 1.00 83.75 185 PHE A N 1
ATOM 1310 C CA . PHE A 1 185 ? 4.400 18.444 -18.575 1.00 83.75 185 PHE A CA 1
ATOM 1311 C C . PHE A 1 185 ? 3.270 19.464 -18.455 1.00 83.75 185 PHE A C 1
ATOM 1313 O O . PHE A 1 185 ? 3.454 20.552 -17.906 1.00 83.75 185 PHE A O 1
ATOM 1320 N N . ALA A 1 186 ? 2.095 19.113 -18.981 1.00 84.38 186 ALA A N 1
ATOM 1321 C CA . ALA A 1 186 ? 0.884 19.898 -18.781 1.00 84.38 186 ALA A CA 1
ATOM 1322 C C . ALA A 1 186 ? 0.457 19.864 -17.304 1.00 84.38 186 ALA A C 1
ATOM 1324 O O . ALA A 1 186 ? 0.813 18.944 -16.567 1.00 84.38 186 ALA A O 1
ATOM 1325 N N . ALA A 1 187 ? -0.334 20.853 -16.886 1.00 82.06 187 ALA A N 1
ATOM 1326 C CA . ALA A 1 187 ? -0.893 20.872 -15.542 1.00 82.06 187 ALA A CA 1
ATOM 1327 C C . ALA A 1 187 ? -1.753 19.620 -15.300 1.00 82.06 187 ALA A C 1
ATOM 1329 O O . ALA A 1 187 ? -2.574 19.246 -16.142 1.00 82.06 187 ALA A O 1
ATOM 1330 N N . ALA A 1 188 ? -1.567 18.979 -14.148 1.00 75.38 188 ALA A N 1
ATOM 1331 C CA . ALA A 1 188 ? -2.279 17.762 -13.776 1.00 75.38 188 ALA A CA 1
ATOM 1332 C C . ALA A 1 188 ? -2.602 17.775 -12.277 1.00 75.38 188 ALA A C 1
ATOM 1334 O O . ALA A 1 188 ? -1.708 17.769 -11.429 1.00 75.38 188 ALA A O 1
ATOM 1335 N N . GLY A 1 189 ? -3.895 17.783 -11.940 1.00 78.25 189 GLY A N 1
ATOM 1336 C CA . GLY A 1 189 ? -4.343 17.893 -10.550 1.00 78.25 189 GLY A CA 1
ATOM 1337 C C . GLY A 1 189 ? -3.883 19.210 -9.919 1.00 78.25 189 GLY A C 1
ATOM 1338 O O . GLY A 1 189 ? -4.230 20.278 -10.412 1.00 78.25 189 GLY A O 1
ATOM 1339 N N . ALA A 1 190 ? -3.092 19.128 -8.844 1.00 77.25 190 ALA A N 1
ATOM 1340 C CA . ALA A 1 190 ? -2.516 20.289 -8.156 1.00 77.25 190 ALA A CA 1
ATOM 1341 C C . ALA A 1 190 ? -1.082 20.640 -8.613 1.00 77.25 190 ALA A C 1
ATOM 1343 O O . ALA A 1 190 ? -0.441 21.497 -8.007 1.00 77.25 190 ALA A O 1
ATOM 1344 N N . LEU A 1 191 ? -0.561 19.988 -9.663 1.00 83.31 191 LEU A N 1
ATOM 1345 C CA . LEU A 1 191 ? 0.741 20.321 -10.245 1.00 83.31 191 LEU A CA 1
ATOM 1346 C C . LEU A 1 191 ? 0.574 21.310 -11.412 1.00 83.31 191 LEU A C 1
ATOM 1348 O O . LEU A 1 191 ? -0.197 21.023 -12.335 1.00 83.31 191 LEU A O 1
ATOM 1352 N N . PRO A 1 192 ? 1.288 22.453 -11.405 1.00 83.50 192 PRO A N 1
ATOM 1353 C CA . PRO A 1 192 ? 1.270 23.409 -12.508 1.00 83.50 192 PRO A CA 1
ATOM 1354 C C . PRO A 1 192 ? 2.039 22.880 -13.730 1.00 83.50 192 PRO A C 1
ATOM 1356 O O . PRO A 1 192 ? 2.762 21.887 -13.647 1.00 83.50 192 PRO A O 1
ATOM 1359 N N . VAL A 1 193 ? 1.913 23.578 -14.865 1.00 88.50 193 VAL A N 1
ATOM 1360 C CA . VAL A 1 193 ? 2.749 23.318 -16.049 1.00 88.50 193 VAL A CA 1
ATOM 1361 C C . VAL A 1 193 ? 4.218 23.477 -15.663 1.00 88.50 193 VAL A C 1
ATOM 1363 O O . VAL A 1 193 ? 4.611 24.516 -15.131 1.00 88.50 193 VAL A O 1
ATOM 1366 N N . VAL A 1 194 ? 5.030 22.457 -15.937 1.00 88.75 194 VAL A N 1
ATOM 1367 C CA . VAL A 1 194 ? 6.449 22.454 -15.574 1.00 88.75 194 VAL A CA 1
ATOM 1368 C C . VAL A 1 194 ? 7.282 21.762 -16.642 1.00 88.75 194 VAL A C 1
ATOM 1370 O O . VAL A 1 194 ? 6.922 20.699 -17.146 1.00 88.75 194 VAL A O 1
ATOM 1373 N N . THR A 1 195 ? 8.432 22.350 -16.961 1.00 89.62 195 THR A N 1
ATOM 1374 C CA . THR A 1 195 ? 9.461 21.696 -17.771 1.00 89.62 195 THR A CA 1
ATOM 1375 C C . THR A 1 195 ? 10.505 21.114 -16.836 1.00 89.62 195 THR A C 1
ATOM 1377 O O . THR A 1 195 ? 11.245 21.851 -16.188 1.00 89.62 195 THR A O 1
ATOM 1380 N N . SER A 1 196 ? 10.551 19.789 -16.733 1.00 88.06 196 SER A N 1
ATOM 1381 C CA . SER A 1 196 ? 11.478 19.089 -15.841 1.00 88.06 196 SER A CA 1
ATOM 1382 C C . SER A 1 196 ? 11.885 17.743 -16.427 1.00 88.06 196 SER A C 1
ATOM 1384 O O . SER A 1 196 ? 11.310 17.258 -17.399 1.00 88.06 196 SER A O 1
ATOM 1386 N N . ARG A 1 197 ? 12.908 17.123 -15.845 1.00 88.56 197 ARG A N 1
ATOM 1387 C CA . ARG A 1 197 ? 13.268 15.736 -16.166 1.00 88.56 197 ARG A CA 1
ATOM 1388 C C . ARG A 1 197 ? 12.165 14.809 -15.659 1.00 88.56 197 ARG A C 1
ATOM 1390 O O . ARG A 1 197 ? 11.537 15.118 -14.647 1.00 88.56 197 ARG A O 1
ATOM 1397 N N . LEU A 1 198 ? 11.981 13.646 -16.288 1.00 82.50 198 LEU A N 1
ATOM 1398 C CA . LEU A 1 198 ? 10.975 12.659 -15.858 1.00 82.50 198 LEU A CA 1
ATOM 1399 C C . LEU A 1 198 ? 11.097 12.325 -14.362 1.00 82.50 198 LEU A C 1
ATOM 1401 O O . LEU A 1 198 ? 10.099 12.334 -13.648 1.00 82.50 198 LEU A O 1
ATOM 1405 N N . ALA A 1 199 ? 12.322 12.112 -13.872 1.00 82.19 199 ALA A N 1
ATOM 1406 C CA . ALA A 1 199 ? 12.583 11.851 -12.456 1.00 82.19 199 ALA A CA 1
ATOM 1407 C C . ALA A 1 199 ? 12.217 13.041 -11.550 1.00 82.19 199 ALA A C 1
ATOM 1409 O O . ALA A 1 199 ? 11.674 12.848 -10.466 1.00 82.19 199 ALA A O 1
ATOM 1410 N N . GLY A 1 200 ? 12.472 14.273 -12.005 1.00 84.25 200 GLY A N 1
ATOM 1411 C CA . GLY A 1 200 ? 12.116 15.485 -11.265 1.00 84.25 200 GLY A CA 1
ATOM 1412 C C . GLY A 1 200 ? 10.603 15.668 -11.165 1.00 84.25 200 GLY A C 1
ATOM 1413 O O . GLY A 1 200 ? 10.090 15.940 -10.085 1.00 84.25 200 GLY A O 1
ATOM 1414 N N . TYR A 1 201 ? 9.880 15.441 -12.264 1.00 82.38 201 TYR A N 1
ATOM 1415 C CA . TYR A 1 201 ? 8.417 15.478 -12.2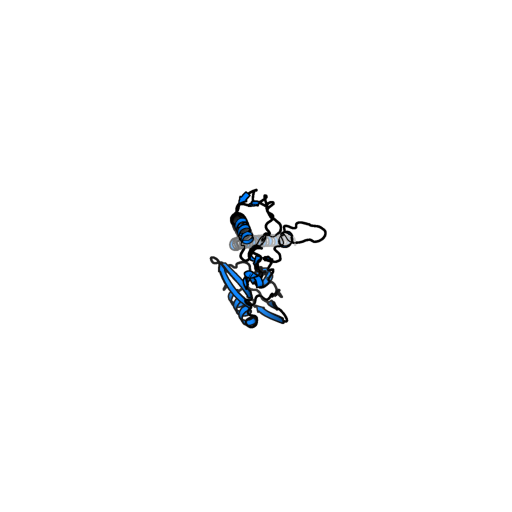70 1.00 82.38 201 TYR A CA 1
ATOM 1416 C C . TYR A 1 201 ? 7.803 14.360 -11.408 1.00 82.38 201 TYR A C 1
ATOM 1418 O O . TYR A 1 201 ? 6.877 14.613 -10.638 1.00 82.38 201 TYR A O 1
ATOM 1426 N N . ALA A 1 202 ? 8.361 13.144 -11.454 1.00 81.00 202 ALA A N 1
ATOM 1427 C CA . ALA A 1 202 ? 7.950 12.044 -10.580 1.00 81.00 202 ALA A CA 1
ATOM 1428 C C . ALA A 1 202 ? 8.163 12.376 -9.091 1.00 81.00 202 ALA A C 1
ATOM 1430 O O . ALA A 1 202 ? 7.272 12.137 -8.276 1.00 81.00 202 ALA A O 1
ATOM 1431 N N . ALA A 1 203 ? 9.295 12.994 -8.738 1.00 83.12 203 ALA A N 1
ATOM 1432 C CA . ALA A 1 203 ? 9.553 13.460 -7.378 1.00 83.12 203 ALA A CA 1
ATOM 1433 C C . ALA A 1 203 ? 8.536 14.525 -6.927 1.00 83.12 203 ALA A C 1
ATOM 1435 O O . ALA A 1 203 ? 8.080 14.484 -5.786 1.00 83.12 203 ALA A O 1
ATOM 1436 N N . SER A 1 204 ? 8.117 15.432 -7.819 1.00 83.12 204 SER A N 1
ATOM 1437 C CA . SER A 1 204 ? 7.061 16.411 -7.521 1.00 83.12 204 SER A CA 1
ATOM 1438 C C . SER A 1 204 ? 5.704 15.753 -7.245 1.00 83.12 204 SER A C 1
ATOM 1440 O O . SER A 1 204 ? 5.001 16.189 -6.336 1.00 83.12 204 SER A O 1
ATOM 1442 N N . ILE A 1 205 ? 5.346 14.685 -7.970 1.00 81.19 205 ILE A N 1
ATOM 1443 C CA . ILE A 1 205 ? 4.118 13.911 -7.707 1.00 81.19 205 ILE A CA 1
ATOM 1444 C C . ILE A 1 205 ? 4.174 13.266 -6.320 1.00 81.19 205 ILE A C 1
ATOM 1446 O O . ILE A 1 205 ? 3.216 13.385 -5.554 1.00 81.19 205 ILE A O 1
ATOM 1450 N N . VAL A 1 206 ? 5.285 12.600 -5.991 1.00 83.44 206 VAL A N 1
ATOM 1451 C CA . VAL A 1 206 ? 5.460 11.948 -4.683 1.00 83.44 206 VAL A CA 1
ATOM 1452 C C . VAL A 1 206 ? 5.415 12.984 -3.567 1.00 83.44 206 VAL A C 1
ATOM 1454 O O . VAL A 1 206 ? 4.650 12.818 -2.625 1.00 83.44 206 VAL A O 1
ATOM 1457 N N . SER A 1 207 ? 6.147 14.091 -3.707 1.00 84.44 207 SER A N 1
ATOM 1458 C CA . SER A 1 207 ? 6.150 15.179 -2.727 1.00 84.44 207 SER A CA 1
ATOM 1459 C C . SER A 1 207 ? 4.750 15.751 -2.503 1.00 84.44 207 SER A C 1
ATOM 1461 O O . SER A 1 207 ? 4.333 15.890 -1.356 1.00 84.44 207 SER A O 1
ATOM 1463 N N . LEU A 1 208 ? 3.995 16.017 -3.572 1.00 81.25 208 LEU A N 1
ATOM 1464 C CA . LEU A 1 208 ? 2.622 16.503 -3.465 1.00 81.25 208 LEU A CA 1
ATOM 1465 C C . LEU A 1 208 ? 1.712 15.489 -2.752 1.00 81.25 208 LEU A C 1
ATOM 1467 O O . LEU A 1 208 ? 0.891 15.884 -1.922 1.00 81.25 208 LEU A O 1
ATOM 1471 N N . ASN A 1 209 ? 1.840 14.197 -3.066 1.00 78.38 209 ASN A N 1
ATOM 1472 C CA . ASN A 1 209 ? 1.059 13.146 -2.415 1.00 78.38 209 ASN A CA 1
ATOM 1473 C C . ASN A 1 209 ? 1.410 13.028 -0.924 1.00 78.38 209 ASN A C 1
ATOM 1475 O O . ASN A 1 209 ? 0.502 12.976 -0.099 1.00 78.38 209 ASN A O 1
ATOM 1479 N N . SER A 1 210 ? 2.697 13.089 -0.571 1.00 78.44 210 SER A N 1
ATOM 1480 C CA . SER A 1 210 ? 3.162 13.099 0.820 1.00 78.44 210 SER A CA 1
ATOM 1481 C C . SER A 1 210 ? 2.643 14.310 1.592 1.00 78.44 210 SER A C 1
ATOM 1483 O O . SER A 1 210 ? 2.171 14.155 2.715 1.00 78.44 210 SER A O 1
ATOM 1485 N N . THR A 1 211 ? 2.665 15.508 0.999 1.00 85.19 211 THR A N 1
ATOM 1486 C CA . THR A 1 211 ? 2.104 16.709 1.635 1.00 85.19 211 THR A CA 1
ATOM 1487 C C . THR A 1 211 ? 0.593 16.587 1.836 1.00 85.19 211 THR A C 1
ATOM 1489 O O . THR A 1 211 ? 0.091 16.938 2.899 1.00 85.19 211 THR A O 1
ATOM 1492 N N . GLN A 1 212 ? -0.144 16.056 0.856 1.00 84.62 212 GLN A N 1
ATOM 1493 C CA . GLN A 1 212 ? -1.582 15.814 1.015 1.00 84.62 212 GLN A CA 1
ATOM 1494 C C . GLN A 1 212 ? -1.875 14.769 2.094 1.00 84.62 212 GLN A C 1
ATOM 1496 O O . GLN A 1 212 ? -2.738 15.003 2.934 1.00 84.62 212 GLN A O 1
ATOM 1501 N N . ALA A 1 213 ? -1.139 13.656 2.116 1.00 80.25 213 ALA A N 1
ATOM 1502 C CA . ALA A 1 213 ? -1.278 12.627 3.141 1.00 80.25 213 ALA A CA 1
ATOM 1503 C C . ALA A 1 213 ? -1.011 13.191 4.546 1.00 80.25 213 ALA A C 1
ATOM 1505 O O . ALA A 1 213 ? -1.811 12.967 5.447 1.00 80.25 213 ALA A O 1
ATOM 1506 N N . ALA A 1 214 ? 0.044 13.994 4.714 1.00 81.00 214 ALA A N 1
ATOM 1507 C CA . ALA A 1 214 ? 0.338 14.665 5.980 1.00 81.00 214 ALA A CA 1
ATOM 1508 C C . ALA A 1 214 ? -0.785 15.630 6.406 1.00 81.00 214 ALA A C 1
ATOM 1510 O O . ALA A 1 214 ? -1.169 15.656 7.573 1.00 81.00 214 ALA A O 1
ATOM 1511 N N . ASN A 1 215 ? -1.360 16.383 5.461 1.00 86.81 215 ASN A N 1
ATOM 1512 C CA . ASN A 1 215 ? -2.491 17.271 5.741 1.00 86.81 215 ASN A CA 1
ATOM 1513 C C . ASN A 1 215 ? -3.756 16.497 6.148 1.00 86.81 215 ASN A C 1
ATOM 1515 O O . ASN A 1 215 ? -4.509 16.975 6.996 1.00 86.81 215 ASN A O 1
ATOM 1519 N N . TYR A 1 216 ? -4.010 15.331 5.545 1.00 86.25 216 TYR A N 1
ATOM 1520 C CA . TYR A 1 216 ? -5.137 14.476 5.918 1.00 86.25 216 TYR A CA 1
ATOM 1521 C C . TYR A 1 216 ? -4.927 13.789 7.269 1.00 86.25 216 TYR A C 1
ATOM 1523 O O . TYR A 1 216 ? -5.875 13.735 8.044 1.00 86.25 216 TYR A O 1
ATOM 1531 N N . GLU A 1 217 ? -3.710 13.337 7.586 1.00 84.38 217 GLU A N 1
ATOM 1532 C CA . GLU A 1 217 ? -3.382 12.782 8.908 1.00 84.38 217 GLU A CA 1
ATOM 1533 C C . GLU A 1 217 ? -3.592 13.837 10.003 1.00 84.38 217 GLU A C 1
ATOM 1535 O O . GLU A 1 217 ? -4.272 13.571 10.990 1.00 84.38 217 GLU A O 1
ATOM 1540 N N . ALA A 1 218 ? -3.112 15.069 9.791 1.00 90.25 218 ALA A N 1
ATOM 1541 C CA . ALA A 1 218 ? -3.327 16.167 10.735 1.00 90.25 218 ALA A CA 1
ATOM 1542 C C . ALA A 1 218 ? -4.823 16.486 10.925 1.00 90.25 218 ALA A C 1
ATOM 1544 O O . ALA A 1 218 ? -5.278 16.733 12.041 1.00 90.25 218 ALA A O 1
ATOM 1545 N N . GLN A 1 219 ? -5.616 16.458 9.848 1.00 90.38 219 GLN A N 1
ATOM 1546 C CA . GLN A 1 219 ? -7.069 16.625 9.951 1.00 90.38 219 GLN A CA 1
ATOM 1547 C C . GLN A 1 219 ? -7.728 15.465 10.700 1.00 90.38 219 GLN A C 1
ATOM 1549 O O . GLN A 1 219 ? -8.606 15.709 11.525 1.00 90.38 219 GLN A O 1
ATOM 1554 N N . PHE A 1 220 ? -7.316 14.227 10.434 1.00 86.44 220 PHE A N 1
ATOM 1555 C CA . PHE A 1 220 ? -7.825 13.046 11.123 1.00 86.44 220 PHE A CA 1
ATOM 1556 C C . PHE A 1 220 ? -7.545 13.114 12.629 1.00 86.44 220 PHE A C 1
ATOM 1558 O O . PHE A 1 220 ? -8.461 12.909 13.422 1.00 86.44 220 PHE A O 1
ATOM 1565 N N . GLU A 1 221 ? -6.329 13.494 13.025 1.00 88.19 221 GLU A N 1
ATOM 1566 C CA . GLU A 1 221 ? -5.948 13.675 14.430 1.00 88.19 221 GLU A CA 1
ATOM 1567 C C . GLU A 1 221 ? -6.809 14.742 15.126 1.00 88.19 221 GLU A C 1
ATOM 1569 O O . GLU A 1 221 ? -7.322 14.513 16.223 1.00 88.19 221 GLU A O 1
ATOM 1574 N N . ILE A 1 222 ? -7.056 15.877 14.459 1.00 93.38 222 ILE A N 1
ATOM 1575 C CA . ILE A 1 222 ? -7.964 16.916 14.968 1.00 93.38 222 ILE A CA 1
ATOM 1576 C C . ILE A 1 222 ? -9.383 16.356 15.161 1.00 93.38 222 ILE A C 1
ATOM 1578 O O . ILE A 1 222 ? -10.004 16.606 16.196 1.00 93.38 222 ILE A O 1
ATOM 1582 N N . GLN A 1 223 ? -9.911 15.600 14.192 1.00 88.69 223 GLN A N 1
ATOM 1583 C CA . GLN A 1 223 ? -11.263 15.028 14.276 1.00 88.69 223 GLN A CA 1
ATOM 1584 C C . GLN A 1 223 ? -11.388 13.966 15.377 1.00 88.69 223 GLN A C 1
ATOM 1586 O O . GLN A 1 223 ? -12.380 13.971 16.109 1.00 88.69 223 GLN A O 1
ATOM 1591 N N . GLU A 1 224 ? -10.387 13.100 15.554 1.00 89.00 224 GLU A N 1
ATOM 1592 C CA . GLU A 1 224 ? -10.355 12.151 16.676 1.00 89.00 224 GLU A CA 1
ATOM 1593 C C . GLU A 1 224 ? -10.288 12.886 18.024 1.00 89.00 224 GLU A C 1
ATOM 1595 O O . GLU A 1 224 ? -11.022 12.534 18.949 1.00 89.00 224 GLU A O 1
ATOM 1600 N N . GLY A 1 225 ? -9.515 13.973 18.122 1.00 90.50 225 GLY A N 1
ATOM 1601 C CA . GLY A 1 225 ? -9.507 14.838 19.306 1.00 90.50 225 GLY A CA 1
ATOM 1602 C C . GLY A 1 225 ? -10.885 15.440 19.620 1.00 90.50 225 GLY A C 1
ATOM 1603 O O . GLY A 1 225 ? -11.326 15.417 20.772 1.00 90.50 225 GLY A O 1
ATOM 1604 N N . TYR A 1 226 ? -11.611 15.924 18.605 1.00 91.75 226 TYR A N 1
ATOM 1605 C CA . TYR A 1 226 ? -12.987 16.415 18.769 1.00 91.75 226 TYR A CA 1
ATOM 1606 C C . TYR A 1 226 ? -13.953 15.319 19.217 1.00 91.75 226 TYR A C 1
ATOM 1608 O O . TYR A 1 226 ? -14.780 15.554 20.100 1.00 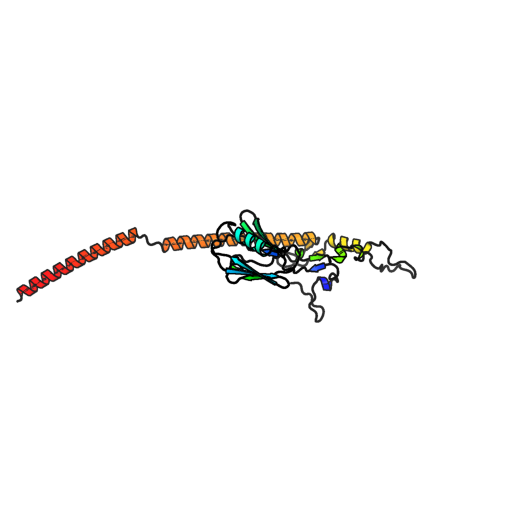91.75 226 TYR A O 1
ATOM 1616 N N . LYS A 1 227 ? -13.860 14.127 18.627 1.00 90.94 227 LYS A N 1
ATOM 1617 C CA . LYS A 1 227 ? -14.674 12.968 19.002 1.00 90.94 227 LYS A CA 1
ATOM 1618 C C . LYS A 1 227 ? -14.454 12.587 20.464 1.00 90.94 227 LYS A C 1
ATOM 1620 O O . LYS A 1 227 ? -15.439 12.419 21.182 1.00 90.94 227 LYS A O 1
ATOM 1625 N N . GLU A 1 228 ? -13.207 12.505 20.925 1.00 93.50 228 GLU A N 1
ATOM 1626 C CA . GLU A 1 228 ? -12.910 12.221 22.334 1.00 93.50 228 GLU A CA 1
ATOM 1627 C C . GLU A 1 228 ? -13.411 13.340 23.260 1.00 93.50 228 GLU A C 1
ATOM 1629 O O . GLU A 1 228 ? -14.026 13.056 24.288 1.00 93.50 228 GLU A O 1
ATOM 1634 N N . ALA A 1 229 ? -13.277 14.613 22.870 1.00 93.00 229 ALA A N 1
ATOM 1635 C CA . ALA A 1 229 ? -13.826 15.732 23.640 1.00 93.00 229 ALA A CA 1
ATOM 1636 C C . ALA A 1 229 ? -15.365 15.688 23.739 1.00 93.00 229 ALA A C 1
ATOM 1638 O O . ALA A 1 229 ? -15.931 15.916 24.813 1.00 93.00 229 ALA A O 1
ATOM 1639 N N . ILE A 1 230 ? -16.057 15.368 22.640 1.00 93.69 230 ILE A N 1
ATOM 1640 C CA . ILE A 1 230 ? -17.518 15.200 22.621 1.00 93.69 230 ILE A CA 1
ATOM 1641 C C . ILE A 1 230 ? -17.924 14.000 23.475 1.00 93.69 230 ILE A C 1
ATOM 1643 O O . ILE A 1 230 ? -18.879 14.107 24.241 1.00 93.69 230 ILE A O 1
ATOM 1647 N N . LYS A 1 231 ? -17.199 12.882 23.392 1.00 91.81 231 LYS A N 1
ATOM 1648 C CA . LYS A 1 231 ? -17.448 11.687 24.204 1.00 91.81 231 LYS A CA 1
ATOM 1649 C C . LYS A 1 231 ? -17.274 11.975 25.695 1.00 91.81 231 LYS A C 1
ATOM 1651 O O . LYS A 1 231 ? -18.154 11.623 26.475 1.00 91.81 231 LYS A O 1
ATOM 1656 N N . ALA A 1 232 ? -16.209 12.676 26.084 1.00 90.50 232 ALA A N 1
ATOM 1657 C CA . ALA A 1 232 ? -15.986 13.099 27.465 1.00 90.50 232 ALA A CA 1
ATOM 1658 C C . ALA A 1 232 ? -17.101 14.033 27.962 1.00 90.50 232 ALA A C 1
ATOM 1660 O O . ALA A 1 232 ? -17.631 13.836 29.053 1.00 90.50 232 ALA A O 1
ATOM 1661 N N . ARG A 1 233 ? -17.523 15.008 27.144 1.00 89.62 233 ARG A N 1
ATOM 1662 C CA . ARG A 1 233 ? -18.642 15.901 27.484 1.00 89.62 233 ARG A CA 1
ATOM 1663 C C . ARG A 1 233 ? -19.974 15.157 27.571 1.00 89.62 233 ARG A C 1
ATOM 1665 O O . ARG A 1 233 ? -20.759 15.438 28.469 1.00 89.62 233 ARG A O 1
ATOM 1672 N N . SER A 1 234 ? -20.229 14.227 26.655 1.00 88.94 234 SER A N 1
ATOM 1673 C CA . SER A 1 234 ? -21.414 13.370 26.693 1.00 88.94 234 SER A CA 1
ATOM 1674 C C . SER A 1 234 ? -21.422 12.536 27.967 1.00 88.94 234 SER A C 1
ATOM 1676 O O . SER A 1 234 ? -22.448 12.494 28.631 1.00 88.94 234 SER A O 1
ATOM 1678 N N . SER A 1 235 ? -20.286 11.939 28.340 1.00 86.50 235 SER A N 1
ATOM 1679 C CA . SER A 1 235 ? -20.144 11.210 29.601 1.00 86.50 235 SER A CA 1
ATOM 1680 C C . SER A 1 235 ? -20.417 12.121 30.790 1.00 86.50 235 SER A C 1
ATOM 1682 O O . SER A 1 235 ? -21.210 11.751 31.629 1.00 86.50 235 SER A O 1
ATOM 1684 N N . ALA A 1 236 ? -19.859 13.333 30.830 1.00 84.19 236 ALA A N 1
ATOM 1685 C CA . ALA A 1 236 ? -20.067 14.267 31.939 1.00 84.19 236 ALA A CA 1
ATOM 1686 C C . ALA A 1 236 ? -21.519 14.769 32.079 1.00 84.19 236 ALA A C 1
ATOM 1688 O O . ALA A 1 236 ? -21.932 15.122 33.176 1.00 84.19 236 ALA A O 1
ATOM 1689 N N . ILE A 1 237 ? -22.285 14.843 30.982 1.00 83.00 237 ILE A N 1
ATOM 1690 C CA . ILE A 1 237 ? -23.714 15.213 31.012 1.00 83.00 237 ILE A CA 1
ATOM 1691 C C . ILE A 1 237 ? -24.588 14.006 31.367 1.00 83.00 237 ILE A C 1
ATOM 1693 O O . ILE A 1 237 ? -25.596 14.154 32.051 1.00 83.00 237 ILE A O 1
ATOM 1697 N N . SER A 1 238 ? -24.249 12.829 30.842 1.00 76.44 238 SER A N 1
ATOM 1698 C CA . SER A 1 238 ? -24.980 11.589 31.102 1.00 76.44 238 SER A CA 1
ATOM 1699 C C . SER A 1 238 ? -24.597 10.938 32.430 1.00 76.44 238 SER A C 1
ATOM 1701 O O . SER A 1 238 ? -25.326 10.057 32.883 1.00 76.44 238 SER A O 1
ATOM 1703 N N . ASP A 1 239 ? -23.496 11.363 33.052 1.00 76.31 239 ASP A N 1
ATOM 1704 C CA . ASP A 1 239 ? -23.117 10.946 34.394 1.00 76.31 239 ASP A CA 1
ATOM 1705 C C . ASP A 1 239 ? -24.075 11.574 35.391 1.00 76.31 239 ASP A C 1
ATOM 1707 O O . ASP A 1 239 ? -24.103 12.781 35.637 1.00 76.31 239 ASP A O 1
ATOM 1711 N N . VAL A 1 240 ? -24.885 10.701 35.963 1.00 74.44 240 VAL A N 1
ATOM 1712 C CA . VAL A 1 240 ? -25.756 11.023 37.071 1.00 74.44 240 VAL A CA 1
ATOM 1713 C C . VAL A 1 240 ? -24.927 10.863 38.335 1.00 74.44 240 VAL A C 1
ATOM 1715 O O . VAL A 1 240 ? -24.425 9.777 38.624 1.00 74.44 240 VAL A O 1
ATOM 1718 N N . ASN A 1 241 ? -24.775 11.939 39.100 1.00 75.75 241 ASN A N 1
ATOM 1719 C CA . ASN A 1 241 ? -24.059 11.881 40.364 1.00 75.75 241 ASN A CA 1
ATOM 1720 C C . ASN A 1 241 ? -24.935 11.118 41.372 1.00 75.75 241 ASN A C 1
ATOM 1722 O O . ASN A 1 241 ? -25.863 11.685 41.948 1.00 75.75 241 ASN A O 1
ATOM 1726 N N . ILE A 1 242 ? -24.703 9.807 41.522 1.00 76.69 242 ILE A N 1
ATOM 1727 C CA . ILE A 1 242 ? -25.560 8.907 42.317 1.00 76.69 242 ILE A CA 1
ATOM 1728 C C . ILE A 1 242 ? -25.690 9.401 43.761 1.00 76.69 242 ILE A C 1
ATOM 1730 O O . ILE A 1 242 ? -26.748 9.233 44.354 1.00 76.69 242 ILE A O 1
ATOM 1734 N N . ASP A 1 243 ? -24.677 10.071 44.304 1.00 77.81 243 ASP A N 1
ATOM 1735 C CA . ASP A 1 243 ? -24.730 10.655 45.647 1.00 77.81 243 ASP A CA 1
ATOM 1736 C C . ASP A 1 243 ? -25.710 11.839 45.729 1.00 77.81 243 ASP A C 1
ATOM 1738 O O . ASP A 1 243 ? -26.407 12.009 46.733 1.00 77.81 243 ASP A O 1
ATOM 1742 N N . GLU A 1 244 ? -25.825 12.631 44.661 1.00 82.81 244 GLU A N 1
ATOM 1743 C CA . GLU A 1 244 ? -26.765 13.751 44.574 1.00 82.81 244 GLU A CA 1
ATOM 1744 C C . GLU A 1 244 ? -28.193 13.271 44.286 1.00 82.81 244 GLU A C 1
ATOM 1746 O O . GLU A 1 244 ? -29.132 13.720 44.948 1.00 82.81 244 GLU A O 1
ATOM 1751 N N . GLU A 1 245 ? -28.374 12.278 43.410 1.00 82.06 245 GLU A N 1
ATOM 1752 C CA . GLU A 1 245 ? -29.673 11.613 43.229 1.00 82.06 245 GLU A CA 1
ATOM 1753 C C . GLU A 1 245 ? -30.104 10.833 44.478 1.00 82.06 245 GLU A C 1
ATOM 1755 O O . GLU A 1 245 ? -31.286 10.812 44.809 1.00 82.06 245 GLU A O 1
ATOM 1760 N N . MET A 1 246 ? -29.174 10.227 45.224 1.00 84.00 246 MET A N 1
ATOM 1761 C CA . MET A 1 246 ? -29.464 9.518 46.475 1.00 84.00 246 MET A CA 1
ATOM 1762 C C . MET A 1 246 ? -29.816 10.496 47.598 1.00 84.00 246 MET A C 1
ATOM 1764 O O . MET A 1 246 ? -30.771 10.255 48.335 1.00 84.00 246 MET A O 1
ATOM 1768 N N . SER A 1 247 ? -29.112 11.626 47.701 1.00 89.56 247 SER A N 1
ATOM 1769 C CA . SER A 1 247 ? -29.485 12.733 48.591 1.00 89.56 247 SER A CA 1
ATOM 1770 C C . SER A 1 247 ? -30.876 13.278 48.246 1.00 89.56 247 SER A C 1
ATOM 1772 O O . SER A 1 247 ? -31.741 13.393 49.119 1.00 89.56 247 SER A O 1
ATOM 1774 N N . THR A 1 248 ? -31.143 13.511 46.959 1.00 87.31 248 THR A N 1
ATOM 1775 C CA . THR A 1 248 ? -32.456 13.946 46.464 1.00 87.31 248 THR A CA 1
ATOM 1776 C C . THR A 1 248 ? -33.538 12.907 46.758 1.00 87.31 248 THR A C 1
ATOM 1778 O O . THR A 1 248 ? -34.620 13.264 47.224 1.00 87.31 248 THR A O 1
ATOM 1781 N N . LEU A 1 249 ? -33.245 11.614 46.589 1.00 88.81 249 LEU A N 1
ATOM 1782 C CA . LEU A 1 249 ? -34.142 10.518 46.957 1.00 88.81 249 LEU A CA 1
ATOM 1783 C C . LEU A 1 249 ? -34.421 10.479 48.458 1.00 88.81 249 LEU A C 1
ATOM 1785 O O . LEU A 1 249 ? -35.570 10.278 48.840 1.00 88.81 249 LEU A O 1
ATOM 1789 N N . LEU A 1 250 ? -33.419 10.686 49.313 1.00 89.62 250 LEU A N 1
ATOM 1790 C CA . LEU A 1 250 ? -33.605 10.727 50.765 1.00 89.62 250 LEU A CA 1
ATOM 1791 C C . LEU A 1 250 ? -34.472 11.915 51.190 1.00 89.62 250 LEU A C 1
ATOM 1793 O O . LEU A 1 250 ? -35.357 11.755 52.034 1.00 89.62 250 LEU A O 1
ATOM 1797 N N . VAL A 1 251 ? -34.273 13.088 50.582 1.00 90.88 251 VAL A N 1
ATOM 1798 C CA . VAL A 1 251 ? -35.136 14.260 50.799 1.00 90.88 251 VAL A CA 1
ATOM 1799 C C . VAL A 1 251 ? -36.562 13.962 50.344 1.00 90.88 251 VAL A C 1
ATOM 1801 O O . VAL A 1 251 ? -37.509 14.232 51.086 1.00 90.88 251 VAL A O 1
ATOM 1804 N N . LEU A 1 252 ? -36.730 13.351 49.170 1.00 89.19 252 LEU A N 1
ATOM 1805 C CA . LEU A 1 252 ? -38.041 12.992 48.639 1.00 89.19 252 LEU A CA 1
ATOM 1806 C C . LEU A 1 252 ? -38.741 11.957 49.536 1.00 89.19 252 LEU A C 1
ATOM 1808 O O . LEU A 1 252 ? -39.912 12.120 49.870 1.00 89.19 252 LEU A O 1
ATOM 1812 N N . GLN A 1 253 ? -38.021 10.934 49.999 1.00 89.56 253 GLN A N 1
ATOM 1813 C CA . GLN A 1 253 ? -38.523 9.926 50.938 1.00 89.56 253 GLN A CA 1
ATOM 1814 C C . GLN A 1 253 ? -38.918 10.548 52.281 1.00 89.56 253 GLN A C 1
ATOM 1816 O O . GLN A 1 253 ? -39.976 10.219 52.819 1.00 89.56 253 GLN A O 1
ATOM 1821 N N . ASN A 1 254 ? -38.115 11.474 52.810 1.00 89.44 254 ASN A N 1
ATOM 1822 C CA . ASN A 1 254 ? -38.438 12.194 54.039 1.00 89.44 254 ASN A CA 1
ATOM 1823 C C . ASN A 1 254 ? -39.699 13.054 53.866 1.00 89.44 254 ASN A C 1
ATOM 1825 O O . ASN A 1 254 ? -40.604 12.988 54.700 1.00 89.44 254 ASN A O 1
ATOM 1829 N N . ALA A 1 255 ? -39.805 13.783 52.751 1.00 89.94 255 ALA A N 1
ATOM 1830 C CA . ALA A 1 255 ? -40.981 14.576 52.408 1.00 89.94 255 ALA A CA 1
ATOM 1831 C C . ALA A 1 255 ? -42.240 13.704 52.252 1.00 89.94 255 ALA A C 1
ATOM 1833 O O . ALA A 1 255 ? -43.292 14.063 52.780 1.00 89.94 255 ALA A O 1
ATOM 1834 N N . TYR A 1 256 ? -42.141 12.526 51.625 1.00 87.38 256 TYR A N 1
ATOM 1835 C CA . TYR A 1 256 ? -43.248 11.567 51.534 1.00 87.38 256 TYR A CA 1
ATOM 1836 C C . TYR A 1 256 ? -43.645 10.995 52.899 1.00 87.38 256 TYR A C 1
ATOM 1838 O O . TYR A 1 256 ? -44.835 10.909 53.200 1.00 87.38 256 TYR A O 1
ATOM 1846 N N . GLN A 1 257 ? -42.686 10.649 53.762 1.00 91.50 257 GLN A N 1
ATOM 1847 C CA . GLN A 1 257 ? -42.983 10.200 55.128 1.00 91.50 257 GLN A CA 1
ATOM 1848 C C . GLN A 1 257 ? -43.605 11.312 55.984 1.00 91.50 257 GLN A C 1
ATOM 1850 O O . GLN A 1 257 ? -44.471 11.045 56.821 1.00 91.50 257 GLN A O 1
ATOM 1855 N N . ALA A 1 258 ? -43.181 12.562 55.797 1.00 87.25 258 ALA A N 1
ATOM 1856 C CA . ALA A 1 258 ? -43.800 13.719 56.432 1.00 87.25 258 ALA A CA 1
ATOM 1857 C C . ALA A 1 258 ? -45.237 13.926 55.921 1.00 87.25 258 ALA A C 1
ATOM 1859 O O . ALA A 1 258 ? -46.153 14.040 56.732 1.00 87.25 258 ALA A O 1
ATOM 1860 N N . ALA A 1 259 ? -45.457 13.876 54.603 1.00 86.06 259 ALA A N 1
ATOM 1861 C CA . ALA A 1 259 ? -46.781 13.982 53.989 1.00 86.06 259 ALA A CA 1
ATOM 1862 C C . ALA A 1 259 ? -47.725 12.848 54.429 1.00 86.06 259 ALA A C 1
ATOM 1864 O O . ALA A 1 259 ? -48.890 13.103 54.731 1.00 86.06 259 ALA A O 1
ATOM 1865 N N . ALA A 1 260 ? -47.224 11.616 54.554 1.00 88.62 260 ALA A N 1
ATOM 1866 C CA . ALA A 1 260 ? -47.989 10.480 55.066 1.00 88.62 260 ALA A CA 1
ATOM 1867 C C . ALA A 1 260 ? -48.422 10.690 56.526 1.00 88.62 260 ALA A C 1
ATOM 1869 O O . ALA A 1 260 ? -49.581 10.456 56.863 1.00 88.62 260 ALA A O 1
ATOM 1870 N N . ARG A 1 261 ? -47.528 11.204 57.384 1.00 84.38 261 ARG A N 1
ATOM 1871 C CA . ARG A 1 261 ? -47.863 11.547 58.778 1.00 84.38 261 ARG A CA 1
ATOM 1872 C C . ARG A 1 261 ? -48.885 12.676 58.872 1.00 84.38 261 ARG A C 1
ATOM 1874 O O . ARG A 1 261 ? -49.799 12.590 59.687 1.00 84.38 261 ARG A O 1
ATOM 1881 N N . VAL A 1 262 ? -48.773 13.698 58.023 1.00 85.62 262 VAL A N 1
ATOM 1882 C CA . VAL A 1 262 ? -49.771 14.776 57.931 1.00 85.62 262 VAL A CA 1
ATOM 1883 C C . VAL A 1 262 ? -51.124 14.217 57.491 1.00 85.62 262 VAL A C 1
ATOM 1885 O O . VAL A 1 262 ? -52.130 14.500 58.133 1.00 85.62 262 VAL A O 1
ATOM 1888 N N . SER A 1 263 ? -51.160 13.365 56.465 1.00 82.44 263 SER A N 1
ATOM 1889 C CA . SER A 1 263 ? -52.404 12.736 56.011 1.00 82.44 263 SER A CA 1
ATOM 1890 C C . SER A 1 263 ? -53.025 11.843 57.086 1.00 82.44 263 SER A C 1
ATOM 1892 O O . SER A 1 263 ? -54.241 11.840 57.238 1.00 82.44 263 SER A O 1
ATOM 1894 N N . GLN A 1 264 ? -52.214 11.123 57.862 1.00 86.12 264 GLN A N 1
ATOM 1895 C CA . GLN A 1 264 ? -52.693 10.278 58.955 1.00 86.12 264 GLN A CA 1
ATOM 1896 C C . GLN A 1 264 ? -53.244 11.103 60.125 1.00 86.12 264 GLN A C 1
ATOM 1898 O O . GLN A 1 264 ? -54.274 10.742 60.687 1.00 86.12 264 GLN A O 1
ATOM 1903 N N . ALA A 1 265 ? -52.614 12.236 60.453 1.00 81.75 265 ALA A N 1
ATOM 1904 C CA . ALA A 1 265 ? -53.133 13.178 61.443 1.00 81.75 265 ALA A CA 1
ATOM 1905 C C . ALA A 1 265 ? -54.467 13.798 60.993 1.00 81.75 265 ALA A C 1
ATOM 1907 O O . ALA A 1 265 ? -55.389 13.921 61.797 1.00 81.75 265 ALA A O 1
ATOM 1908 N N . VAL A 1 266 ? -54.601 14.129 59.704 1.00 83.38 266 VAL A N 1
ATOM 1909 C CA . VAL A 1 266 ? -55.867 14.604 59.125 1.00 83.38 266 VAL A CA 1
ATOM 1910 C C . VAL A 1 266 ? -56.942 13.518 59.198 1.00 83.38 266 VAL A C 1
ATOM 1912 O O . VAL A 1 266 ? -58.047 13.814 59.644 1.00 83.38 266 VAL A O 1
ATOM 1915 N N . SER A 1 267 ? -56.631 12.266 58.845 1.00 82.62 267 SER A N 1
ATOM 1916 C CA . SER A 1 267 ? -57.581 11.151 58.975 1.00 82.62 267 SER A CA 1
ATOM 1917 C C . SER A 1 267 ? -58.009 10.927 60.426 1.00 82.62 267 SER A C 1
ATOM 1919 O O . SER A 1 267 ? -59.196 10.807 60.688 1.00 82.62 267 SER A O 1
ATOM 1921 N N . GLN A 1 268 ? -57.079 10.969 61.385 1.00 83.44 268 GLN A N 1
ATOM 1922 C CA . GLN A 1 268 ? -57.406 10.859 62.812 1.00 83.44 268 GLN A CA 1
ATOM 1923 C C . GLN A 1 268 ? -58.293 12.013 63.295 1.00 83.44 268 GLN A C 1
ATOM 1925 O O . GLN A 1 268 ? -59.230 11.788 64.057 1.00 83.44 268 GLN A O 1
ATOM 1930 N N . MET A 1 269 ? -58.042 13.246 62.843 1.00 80.69 269 MET A N 1
ATOM 1931 C CA . MET A 1 269 ? -58.925 14.376 63.147 1.00 80.69 269 MET A CA 1
ATOM 1932 C C . MET A 1 269 ? -60.304 14.219 62.503 1.00 80.69 269 MET A C 1
ATOM 1934 O O . MET A 1 269 ? -61.305 14.580 63.121 1.00 80.69 269 MET A O 1
ATOM 1938 N N . MET A 1 270 ? -60.376 13.656 61.295 1.00 80.56 270 MET A N 1
ATOM 1939 C CA . MET A 1 270 ? -61.648 13.369 60.638 1.00 80.56 270 MET A CA 1
ATOM 1940 C C . MET A 1 270 ? -62.428 12.262 61.342 1.00 80.56 270 MET A C 1
ATOM 1942 O O . MET A 1 270 ? -63.623 12.429 61.563 1.00 80.56 270 MET A O 1
ATOM 1946 N N . ASP A 1 271 ? -61.762 11.204 61.790 1.00 82.56 271 ASP A N 1
ATOM 1947 C CA . ASP A 1 271 ? -62.382 10.129 62.567 1.00 82.56 271 ASP A CA 1
ATOM 1948 C C . ASP A 1 271 ? -62.881 10.621 63.934 1.00 82.56 271 ASP A C 1
ATOM 1950 O O . ASP A 1 271 ? -63.954 10.213 64.378 1.00 82.56 271 ASP A O 1
ATOM 1954 N N . VAL A 1 272 ? -62.152 11.528 64.600 1.00 80.56 272 VAL A N 1
ATOM 1955 C CA . VAL A 1 272 ? -62.624 12.180 65.838 1.00 80.56 272 VAL A CA 1
ATOM 1956 C C . VAL A 1 272 ? -63.861 13.033 65.563 1.00 80.56 272 VAL A C 1
ATOM 1958 O O . VAL A 1 272 ? -64.824 12.967 66.322 1.00 80.56 272 VAL A O 1
ATOM 1961 N N . LEU A 1 273 ? -63.869 13.809 64.476 1.00 74.75 273 LEU A N 1
ATOM 1962 C CA . LEU A 1 273 ? -65.026 14.626 64.103 1.00 74.75 273 LEU A CA 1
ATOM 1963 C C . LEU A 1 273 ? -66.250 13.772 63.736 1.00 74.75 273 LEU A C 1
ATOM 1965 O O . LEU A 1 273 ? -67.366 14.130 64.106 1.00 74.75 273 LEU A O 1
ATOM 1969 N N . VAL A 1 274 ? -66.055 12.632 63.070 1.00 76.56 274 VAL A N 1
ATOM 1970 C CA . VAL A 1 274 ? -67.135 11.689 62.740 1.00 76.56 274 VAL A CA 1
ATOM 1971 C C . VAL A 1 274 ? -67.664 10.983 63.994 1.00 76.56 274 VAL A C 1
ATOM 1973 O O . VAL A 1 274 ? -68.877 10.924 64.168 1.00 76.56 274 VAL A O 1
ATOM 1976 N N . ASN A 1 275 ? -66.793 10.548 64.913 1.00 73.25 275 ASN A N 1
ATOM 1977 C CA . ASN A 1 275 ? -67.198 9.936 66.190 1.00 73.25 275 ASN A CA 1
ATOM 1978 C C . ASN A 1 275 ? -67.912 10.897 67.158 1.00 73.25 275 ASN A C 1
ATOM 1980 O O . ASN A 1 275 ? -68.499 10.437 68.128 1.00 73.25 275 ASN A O 1
ATOM 1984 N N . ILE A 1 276 ? -67.844 12.217 66.949 1.00 72.50 276 ILE A N 1
ATOM 1985 C CA . ILE A 1 276 ? -68.617 13.194 67.739 1.00 72.50 276 ILE A CA 1
ATOM 1986 C C . ILE A 1 276 ? -70.037 13.381 67.166 1.00 72.50 276 ILE A C 1
ATOM 1988 O O . ILE A 1 276 ? -70.930 13.842 67.876 1.00 72.50 276 ILE A O 1
ATOM 1992 N N . ILE A 1 277 ? -70.257 13.047 65.889 1.00 61.03 277 ILE A N 1
ATOM 1993 C CA . ILE A 1 277 ? -71.539 13.233 65.183 1.00 61.03 277 ILE A CA 1
ATOM 1994 C C . ILE A 1 277 ? -72.446 11.988 65.255 1.00 61.03 277 ILE A C 1
ATOM 1996 O O . ILE A 1 277 ? -73.653 12.107 65.034 1.00 61.03 277 ILE A O 1
ATOM 2000 N N . THR A 1 278 ? -71.902 10.821 65.598 1.00 48.38 278 THR A N 1
ATOM 2001 C CA . THR A 1 278 ? -72.650 9.588 65.917 1.00 48.38 278 THR A CA 1
ATOM 2002 C C . THR A 1 278 ? -72.701 9.339 67.412 1.00 48.38 278 THR A C 1
ATOM 2004 O O . THR A 1 278 ? -73.801 9.023 67.915 1.00 48.38 278 THR A O 1
#

Radius of gyration: 36.89 Å; chains: 1; bounding box: 100×49×121 Å

pLDDT: mean 81.62, std 13.47, range [32.72, 97.25]

Secondary structure (DSSP, 8-state):
-----BTTB---HHHHTTGGGTEEE-----EEEPPPBS-SSS-----EEEEEEETTEEEEEEE-TT--HHHHHHHHHHHHGGGTEEEEEEEETTEEEEEEEESS----EEEESSSHHHHTT-EE----TTTTEEE-HHHHH-GGGS--------TT--TT--SS-TT--HHHHHHHHHHHSPEEEPPBTTBPPEEE-HHHHHHHHHHHHHHHHHHHHHHHHHHHHHHHHHHHHHHHHH---HHHHHHHHHHHHHHHHHHHHHHHHHHHHHHHHHHHH-

Foldseek 3Di:
DDFDDDPPDGDDPCVVVVNVQWKDQAPAQFKKKFAWAQDQQAFPQDWWWKWKAFPPDIDIQTDHSNDGNQNSQVSCCVRCVVQQWHWDWDDDPNTIMIMIGRPVRTHMDIDIPDCPCVVRVMDRPCPDSVVSIDTPVVCVVPVVVDDQADQDPDPPDDPPDDRTDDVHRPNVVVVVCLQVAFDFDPDDDPRHTDTGGPVVVVVVVVVVVVVVVVVVVVVVVVVVVVVVVVVVVVCVVPDDPVVVVVVVVVVVVVVVVVVVVVVVVVVVVVVVVVVVVD